Protein AF-A0A7H8R6V7-F1 (afdb_monomer_lite)

InterPro domains:
  IPR002523 Mg2+ transporter protein, CorA-like/Zinc transport protein ZntB [PF01544] (15-143)
  IPR045863 CorA, transmembrane region [SSF144083] (82-144)

Structure (mmCIF, N/CA/C/O backbone):
data_AF-A0A7H8R6V7-F1
#
_entry.id   AF-A0A7H8R6V7-F1
#
loop_
_atom_site.group_PDB
_atom_site.id
_atom_site.type_symbol
_atom_site.label_atom_id
_atom_site.label_alt_id
_atom_site.label_comp_id
_atom_site.label_asym_id
_atom_site.label_entity_id
_atom_site.label_seq_id
_atom_site.pdbx_PDB_ins_code
_atom_site.Cartn_x
_atom_site.Cartn_y
_atom_site.Cartn_z
_atom_site.occupancy
_atom_site.B_iso_or_equiv
_atom_site.auth_seq_id
_atom_site.auth_comp_id
_atom_site.auth_asym_id
_atom_site.auth_atom_id
_atom_site.pdbx_PDB_model_num
ATOM 1 N N . MET A 1 1 ? -42.279 -17.454 95.963 1.00 58.56 1 MET A N 1
ATOM 2 C CA . MET A 1 1 ? -42.880 -16.518 94.983 1.00 58.56 1 MET A CA 1
ATOM 3 C C . MET A 1 1 ? -41.922 -16.052 93.874 1.00 58.56 1 MET A C 1
ATOM 5 O O . MET A 1 1 ? -42.404 -15.689 92.814 1.00 58.56 1 MET A O 1
ATOM 9 N N . HIS A 1 2 ? -40.590 -16.113 94.033 1.00 58.12 2 HIS A N 1
ATOM 10 C CA . HIS A 1 2 ? -39.638 -15.594 93.029 1.00 58.12 2 HIS A CA 1
ATOM 11 C C . HIS A 1 2 ? -39.549 -16.369 91.700 1.00 58.12 2 HIS A C 1
ATOM 13 O O . HIS A 1 2 ? -39.273 -15.765 90.670 1.00 58.12 2 HIS A O 1
ATOM 19 N N . HIS A 1 3 ? -39.820 -17.679 91.686 1.00 60.31 3 HIS A N 1
ATOM 20 C CA . HIS A 1 3 ? -39.731 -18.475 90.454 1.00 60.31 3 HIS A CA 1
ATOM 21 C C . HIS A 1 3 ? -40.749 -18.049 89.393 1.00 60.31 3 HIS A C 1
ATOM 23 O O . HIS A 1 3 ? -40.413 -17.976 88.218 1.00 60.31 3 HIS A O 1
ATOM 29 N N . HIS A 1 4 ? -41.971 -17.710 89.802 1.00 66.19 4 HIS A N 1
ATOM 30 C CA . HIS A 1 4 ? -43.040 -17.346 88.874 1.00 66.19 4 HIS A CA 1
ATOM 31 C C . HIS A 1 4 ? -42.759 -16.013 88.158 1.00 66.19 4 HIS A C 1
ATOM 33 O O . HIS A 1 4 ? -43.054 -15.866 86.978 1.00 66.19 4 HIS A O 1
ATOM 39 N N . VAL A 1 5 ? -42.083 -15.085 88.843 1.00 76.19 5 VAL A N 1
ATOM 40 C CA . VAL A 1 5 ? -41.684 -13.782 88.289 1.00 76.19 5 VAL A CA 1
ATOM 41 C C . VAL A 1 5 ? -40.624 -13.934 87.194 1.00 76.19 5 VAL A C 1
ATOM 43 O O . VAL A 1 5 ? -40.656 -13.208 86.206 1.00 76.19 5 VAL A O 1
ATOM 46 N N . ASN A 1 6 ? -39.704 -14.894 87.334 1.00 81.94 6 ASN A N 1
ATOM 47 C CA . ASN A 1 6 ? -38.711 -15.162 86.293 1.00 81.94 6 ASN A CA 1
ATOM 48 C C . ASN A 1 6 ? -39.335 -15.811 85.053 1.00 81.94 6 ASN A C 1
ATOM 50 O O . ASN A 1 6 ? -38.984 -15.417 83.950 1.00 81.94 6 ASN A O 1
ATOM 54 N N . TYR A 1 7 ? -40.289 -16.735 85.209 1.00 77.75 7 TYR A N 1
ATOM 55 C CA . TYR A 1 7 ? -40.962 -17.350 84.056 1.00 77.75 7 TYR A CA 1
ATOM 56 C C . TYR A 1 7 ? -41.796 -16.348 83.256 1.00 77.75 7 TYR A C 1
ATOM 58 O O . TYR A 1 7 ? -41.735 -16.355 82.033 1.00 77.75 7 TYR A O 1
ATOM 66 N N . LEU A 1 8 ? -42.525 -15.455 83.930 1.00 81.19 8 LEU A N 1
ATOM 67 C CA . LEU A 1 8 ? -43.311 -14.423 83.249 1.00 81.19 8 LEU A CA 1
ATOM 68 C C . LEU A 1 8 ? -42.417 -13.443 82.477 1.00 81.19 8 LEU A C 1
ATOM 70 O O . LEU A 1 8 ? -42.730 -13.101 81.343 1.00 81.19 8 LEU A O 1
ATOM 74 N N . ARG A 1 9 ? -41.262 -13.069 83.044 1.00 82.94 9 ARG A N 1
ATOM 75 C CA . ARG A 1 9 ? -40.278 -12.209 82.370 1.00 82.94 9 ARG A CA 1
ATOM 76 C C . ARG A 1 9 ? -39.633 -12.891 81.160 1.00 82.94 9 ARG A C 1
ATOM 78 O O . ARG A 1 9 ? -39.340 -12.232 80.166 1.00 82.94 9 ARG A O 1
ATOM 85 N N . GLU A 1 10 ? -39.401 -14.198 81.237 1.00 80.50 10 GLU A N 1
ATOM 86 C CA . GLU A 1 10 ? -38.856 -14.963 80.115 1.00 80.50 10 GLU A CA 1
ATOM 87 C C . GLU A 1 10 ? -39.906 -15.145 79.005 1.00 80.50 10 GLU A C 1
ATOM 89 O O . GLU A 1 10 ? -39.577 -14.970 77.835 1.00 80.50 10 GLU A O 1
ATOM 94 N N . CYS A 1 11 ? -41.178 -15.383 79.354 1.00 71.50 11 CYS A N 1
ATOM 95 C CA . CYS A 1 11 ? -42.286 -15.398 78.391 1.00 71.50 11 CYS A CA 1
ATOM 96 C C . CYS A 1 11 ? -42.450 -14.045 77.683 1.00 71.50 11 CYS A C 1
ATOM 98 O O . CYS A 1 11 ? -42.544 -14.017 76.462 1.00 71.50 11 CYS A O 1
ATOM 100 N N . GLU A 1 12 ? -42.386 -12.930 78.415 1.00 79.88 12 GLU A N 1
ATOM 101 C CA . GLU A 1 12 ? -42.480 -11.575 77.851 1.00 79.88 12 GLU A CA 1
ATOM 102 C C . GLU A 1 12 ? -41.306 -11.261 76.901 1.00 79.88 12 GLU A C 1
ATOM 104 O O . GLU A 1 12 ? -41.483 -10.636 75.856 1.00 79.88 12 GLU A O 1
ATOM 109 N N . ARG A 1 13 ? -40.099 -11.766 77.196 1.00 75.44 13 ARG A N 1
ATOM 110 C CA . ARG A 1 13 ? -38.942 -11.672 76.286 1.00 75.44 13 ARG A CA 1
ATOM 111 C C . ARG A 1 13 ? -39.092 -12.535 75.038 1.00 75.44 13 ARG A C 1
ATOM 113 O O . ARG A 1 13 ? -38.689 -12.108 73.955 1.00 75.44 13 ARG A O 1
ATOM 120 N N . VAL A 1 14 ? -39.640 -13.741 75.170 1.00 69.00 14 VAL A N 1
ATOM 121 C CA . VAL A 1 14 ? -39.887 -14.636 74.031 1.00 69.00 14 VAL A CA 1
ATOM 122 C C . VAL A 1 14 ? -40.985 -14.065 73.133 1.00 69.00 14 VAL A C 1
ATOM 124 O O . VAL A 1 14 ? -40.852 -14.098 71.913 1.00 69.00 14 VAL A O 1
ATOM 127 N N . GLU A 1 15 ? -42.017 -13.457 73.708 1.00 68.62 15 GLU A N 1
ATOM 128 C CA . GLU A 1 15 ? -43.108 -12.806 72.980 1.00 68.62 15 GLU A CA 1
ATOM 129 C C . GLU A 1 15 ? -42.639 -11.516 72.290 1.00 68.62 15 GLU A C 1
ATOM 131 O O . GLU A 1 15 ? -42.915 -11.310 71.110 1.00 68.62 15 GLU A O 1
ATOM 136 N N . ALA A 1 16 ? -41.802 -10.709 72.952 1.00 66.19 16 ALA A N 1
ATOM 137 C CA . ALA A 1 16 ? -41.171 -9.542 72.334 1.00 66.19 16 ALA A CA 1
ATOM 138 C C . ALA A 1 16 ? -40.222 -9.929 71.182 1.00 66.19 16 ALA A C 1
ATOM 140 O O . ALA A 1 16 ? -40.164 -9.243 70.164 1.00 66.19 16 ALA A O 1
ATOM 141 N N . THR A 1 17 ? -39.498 -11.045 71.296 1.00 65.88 17 THR A N 1
ATOM 142 C CA . THR A 1 17 ? -38.609 -11.527 70.221 1.00 65.88 17 THR A CA 1
ATOM 143 C C . THR A 1 17 ? -39.363 -12.215 69.078 1.00 65.88 17 THR A C 1
ATOM 145 O O . THR A 1 17 ? -38.955 -12.073 67.924 1.00 65.88 17 THR A O 1
ATOM 148 N N . THR A 1 18 ? -40.487 -12.890 69.343 1.00 63.53 18 THR A N 1
ATOM 149 C CA . THR A 1 18 ? -41.339 -13.475 68.286 1.00 63.53 18 THR A CA 1
ATOM 150 C C . THR A 1 18 ? -42.229 -12.441 67.595 1.00 63.53 18 THR A C 1
ATOM 152 O O . THR A 1 18 ? -42.475 -12.586 66.400 1.00 63.53 18 THR A O 1
ATOM 155 N N . ALA A 1 19 ? -42.634 -11.364 68.275 1.00 64.00 19 ALA A N 1
ATOM 156 C CA . ALA A 1 19 ? -43.376 -10.249 67.679 1.00 64.00 19 ALA A CA 1
ATOM 157 C C . ALA A 1 19 ? -42.511 -9.354 66.766 1.00 64.00 19 ALA A C 1
ATOM 159 O O . ALA A 1 19 ? -43.018 -8.799 65.794 1.00 64.00 19 ALA A O 1
ATOM 160 N N . VAL A 1 20 ? -41.200 -9.251 67.025 1.00 64.31 20 VAL A N 1
ATOM 161 C CA . VAL A 1 20 ? -40.253 -8.466 66.200 1.00 64.31 20 VAL A CA 1
ATOM 162 C C . VAL A 1 20 ? -39.772 -9.232 64.953 1.00 64.31 20 VAL A C 1
ATOM 164 O O . VAL A 1 20 ? -39.453 -8.628 63.927 1.00 64.31 20 VAL A O 1
ATOM 167 N N . ALA A 1 21 ? -39.761 -10.568 64.989 1.00 67.31 21 ALA A N 1
ATOM 168 C CA . ALA A 1 21 ? -39.378 -11.415 63.854 1.00 67.31 21 ALA A CA 1
ATOM 169 C C . ALA A 1 21 ? -40.165 -11.162 62.536 1.00 67.31 21 ALA A C 1
ATOM 171 O O . ALA A 1 21 ? -39.523 -11.095 61.482 1.00 67.31 21 ALA A O 1
ATOM 172 N N . PRO A 1 22 ? -41.506 -10.992 62.534 1.00 70.31 22 PRO A N 1
ATOM 173 C CA . PRO A 1 22 ? -42.266 -10.710 61.313 1.00 70.31 22 PRO A CA 1
ATOM 174 C C . PRO A 1 22 ? -42.048 -9.294 60.749 1.00 70.31 22 PRO A C 1
ATOM 176 O O . PRO A 1 22 ? -42.044 -9.136 59.527 1.00 70.31 22 PRO A O 1
ATOM 179 N N . GLU A 1 23 ? -41.801 -8.274 61.584 1.00 72.38 23 GLU A N 1
ATOM 180 C CA . GLU A 1 23 ? -41.475 -6.915 61.104 1.00 72.38 23 GLU A CA 1
ATOM 181 C C . GLU A 1 23 ? -40.122 -6.879 60.383 1.00 72.38 23 GLU A C 1
ATOM 183 O O . GLU A 1 23 ? -39.997 -6.314 59.292 1.00 72.38 23 GLU A O 1
ATOM 188 N N . LEU A 1 24 ? -39.118 -7.559 60.942 1.00 80.38 24 LEU A N 1
ATOM 189 C CA . LEU A 1 24 ? -37.788 -7.644 60.342 1.00 80.38 24 LEU A CA 1
ATOM 190 C C . LEU A 1 24 ? -37.812 -8.379 58.988 1.00 80.38 24 LEU A C 1
ATOM 192 O O . LEU A 1 24 ? -37.039 -8.050 58.087 1.00 80.38 24 LEU A O 1
ATOM 196 N N . ALA A 1 25 ? -38.692 -9.374 58.825 1.00 80.75 25 ALA A N 1
ATOM 197 C CA . ALA A 1 25 ? -38.861 -10.097 57.565 1.00 80.75 25 ALA A CA 1
ATOM 198 C C . ALA A 1 25 ? -39.473 -9.210 56.464 1.00 80.75 25 ALA A C 1
ATOM 200 O O . ALA A 1 25 ? -39.001 -9.233 55.322 1.00 80.75 25 ALA A O 1
ATOM 201 N N . ALA A 1 26 ? -40.466 -8.384 56.809 1.00 83.94 26 ALA A N 1
ATOM 202 C CA . ALA A 1 26 ? -41.079 -7.434 55.883 1.00 83.94 26 ALA A CA 1
ATOM 203 C C . ALA A 1 26 ? -40.102 -6.323 55.452 1.00 83.94 26 ALA A C 1
ATOM 205 O O . ALA A 1 26 ? -40.073 -5.943 54.276 1.00 83.94 26 ALA A O 1
ATOM 206 N N . ASP A 1 27 ? -39.268 -5.827 56.371 1.00 87.00 27 ASP A N 1
ATOM 207 C CA . ASP A 1 27 ? -38.257 -4.809 56.059 1.00 87.00 27 ASP A CA 1
ATOM 208 C C . ASP A 1 27 ? -37.142 -5.360 55.154 1.00 87.00 27 ASP A C 1
ATOM 210 O O . ASP A 1 27 ? -36.770 -4.737 54.155 1.00 87.00 27 ASP A O 1
ATOM 214 N N . ARG A 1 28 ? -36.693 -6.599 55.402 1.00 85.81 28 ARG A N 1
ATOM 215 C CA . ARG A 1 28 ? -35.755 -7.296 54.505 1.00 85.81 28 ARG A CA 1
ATOM 216 C C . ARG A 1 28 ? -36.318 -7.445 53.094 1.00 85.81 28 ARG A C 1
ATOM 218 O O . ARG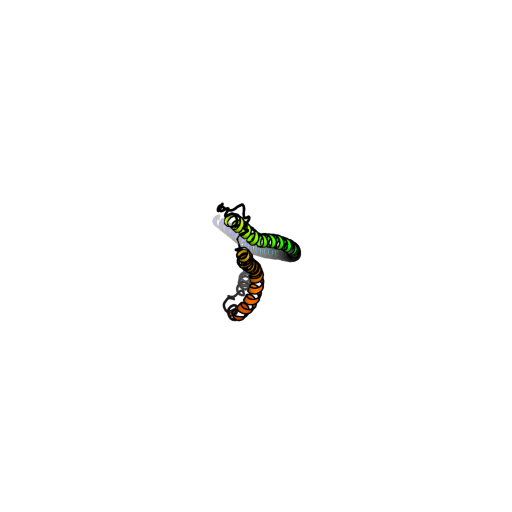 A 1 28 ? -35.608 -7.151 52.136 1.00 85.81 28 ARG A O 1
ATOM 225 N N . GLN A 1 29 ? -37.580 -7.849 52.932 1.00 88.62 29 GLN A N 1
ATOM 226 C CA . GLN A 1 29 ? -38.203 -7.964 51.604 1.00 88.62 29 GLN A CA 1
ATOM 227 C C . GLN A 1 29 ? -38.260 -6.620 50.866 1.00 88.62 29 GLN A C 1
ATOM 229 O O . GLN A 1 29 ? -37.933 -6.546 49.676 1.00 88.62 29 GLN A O 1
ATOM 234 N N . LYS A 1 30 ? -38.606 -5.537 51.572 1.00 88.94 30 LYS A N 1
ATOM 235 C CA . LYS A 1 30 ? -38.570 -4.181 51.005 1.00 88.94 30 LYS A CA 1
ATOM 236 C C . LYS A 1 30 ? -37.155 -3.791 50.587 1.00 88.94 30 LYS A C 1
ATOM 238 O O . LYS A 1 30 ? -36.975 -3.277 49.483 1.00 88.94 30 LYS A O 1
ATOM 243 N N . LEU A 1 31 ? -36.150 -4.079 51.410 1.00 92.44 31 LEU A N 1
ATOM 244 C CA . LEU A 1 31 ? -34.751 -3.825 51.078 1.00 92.44 31 LEU A CA 1
ATOM 245 C C . LEU A 1 31 ? -34.321 -4.595 49.822 1.00 92.44 31 LEU A C 1
ATOM 247 O O . LEU A 1 31 ? -33.749 -3.993 48.915 1.00 92.44 31 LEU A O 1
ATOM 251 N N . HIS A 1 32 ? -34.658 -5.884 49.730 1.00 92.38 32 HIS A N 1
ATOM 252 C CA . HIS A 1 32 ? -34.369 -6.703 48.552 1.00 92.38 32 HIS A CA 1
ATOM 253 C C . HIS A 1 32 ? -34.982 -6.106 47.283 1.00 92.38 32 HIS A C 1
ATOM 255 O O . HIS A 1 32 ? -34.260 -5.891 46.313 1.00 92.38 32 HIS A O 1
ATOM 261 N N . SER A 1 33 ? -36.269 -5.747 47.301 1.00 91.50 33 SER A N 1
ATOM 262 C CA . SER A 1 33 ? -36.923 -5.149 46.126 1.00 91.50 33 SER A CA 1
ATOM 263 C C . SER A 1 33 ? -36.266 -3.833 45.687 1.00 91.50 33 SER A C 1
ATOM 265 O O . SER A 1 33 ? -36.041 -3.618 44.496 1.00 91.50 33 SER A O 1
ATOM 267 N N . ARG A 1 34 ? -35.859 -2.989 46.645 1.00 93.31 34 ARG A N 1
ATOM 268 C CA . ARG A 1 34 ? -35.147 -1.736 46.359 1.00 93.31 34 ARG A CA 1
ATOM 269 C C . ARG A 1 34 ? -33.759 -1.980 45.783 1.00 93.31 34 ARG A C 1
ATOM 271 O O . ARG A 1 34 ? -33.354 -1.272 44.866 1.00 93.31 34 ARG A O 1
ATOM 278 N N . ILE A 1 35 ? -33.027 -2.959 46.308 1.00 95.75 35 ILE A N 1
ATOM 279 C CA . ILE A 1 35 ? -31.705 -3.326 45.789 1.00 95.75 35 ILE A CA 1
ATOM 280 C C . ILE A 1 35 ? -31.837 -3.826 44.348 1.00 95.75 35 ILE A C 1
ATOM 282 O O . ILE A 1 35 ? -31.094 -3.366 43.485 1.00 95.75 35 ILE A O 1
ATOM 286 N N . GLN A 1 36 ? -32.814 -4.692 44.067 1.00 95.00 36 GLN A N 1
ATOM 287 C CA . GLN A 1 36 ? -33.047 -5.223 42.722 1.00 95.00 36 GLN A CA 1
ATOM 288 C C . GLN A 1 36 ? -33.408 -4.123 41.721 1.00 95.00 36 GLN A C 1
ATOM 290 O O . GLN A 1 36 ? -32.841 -4.069 40.631 1.00 95.00 36 GLN A O 1
ATOM 295 N N . GLU A 1 37 ? -34.281 -3.188 42.100 1.00 94.75 37 GLU A N 1
ATOM 296 C CA . GLU A 1 37 ? -34.634 -2.053 41.245 1.00 94.75 37 GLU A CA 1
ATOM 297 C C . GLU A 1 37 ? -33.407 -1.182 40.931 1.00 94.75 37 GLU A C 1
ATOM 299 O O . GLU A 1 37 ? -33.162 -0.824 39.775 1.00 94.75 37 GLU A O 1
ATOM 304 N N . ARG A 1 38 ? -32.577 -0.897 41.942 1.00 94.94 38 ARG A N 1
ATOM 305 C CA . ARG A 1 38 ? -31.342 -0.119 41.765 1.00 94.94 38 ARG A CA 1
ATOM 306 C C . ARG A 1 38 ? -30.327 -0.844 40.885 1.00 94.94 38 ARG A C 1
ATOM 308 O O . ARG A 1 38 ? -29.747 -0.209 40.007 1.00 94.94 38 ARG A O 1
ATOM 315 N N . LEU A 1 39 ? -30.141 -2.149 41.075 1.00 96.00 39 LEU A N 1
ATOM 316 C CA . LEU A 1 39 ? -29.268 -2.975 40.234 1.00 96.00 39 LEU A CA 1
ATOM 317 C C . LEU A 1 39 ? -29.763 -3.020 38.789 1.00 96.00 39 LEU A C 1
ATOM 319 O O . LEU A 1 39 ? -28.966 -2.918 37.855 1.00 96.00 39 LEU A O 1
ATOM 323 N N . TYR A 1 40 ? -31.074 -3.138 38.593 1.00 96.19 40 TYR A N 1
ATOM 324 C CA . TYR A 1 40 ? -31.679 -3.150 37.269 1.00 96.19 40 TYR A CA 1
ATOM 325 C C . TYR A 1 40 ? -31.463 -1.822 36.532 1.00 96.19 40 TYR A C 1
ATOM 327 O O . TYR A 1 40 ? -31.033 -1.821 35.373 1.00 96.19 40 TYR A O 1
ATOM 335 N N . ILE A 1 41 ? -31.697 -0.695 37.211 1.00 96.56 41 ILE A N 1
ATOM 336 C CA . ILE A 1 41 ? -31.473 0.646 36.653 1.00 96.56 41 ILE A CA 1
ATOM 337 C C . ILE A 1 41 ? -29.988 0.851 36.335 1.00 96.56 41 ILE A C 1
ATOM 339 O O . ILE A 1 41 ? -29.661 1.211 35.204 1.00 96.56 41 ILE A O 1
ATOM 343 N N . ALA A 1 42 ? -29.090 0.533 37.271 1.00 95.00 42 ALA A N 1
ATOM 344 C CA . ALA A 1 42 ? -27.647 0.656 37.063 1.00 95.00 42 ALA A CA 1
ATOM 345 C C . ALA A 1 42 ? -27.169 -0.184 35.863 1.00 95.00 42 ALA A C 1
ATOM 347 O O . ALA A 1 42 ? -26.458 0.314 34.990 1.00 95.00 42 ALA A O 1
ATOM 348 N N . ASN A 1 43 ? -27.627 -1.434 35.743 1.00 96.75 43 ASN A N 1
ATOM 349 C CA . ASN A 1 43 ? -27.311 -2.286 34.593 1.00 96.75 43 ASN A CA 1
ATOM 350 C C . ASN A 1 43 ? -27.839 -1.717 33.270 1.00 96.75 43 ASN A C 1
ATOM 352 O O . ASN A 1 43 ? -27.193 -1.850 32.226 1.00 96.75 43 ASN A O 1
ATOM 356 N N . LYS A 1 44 ? -29.020 -1.091 33.279 1.00 96.06 44 LYS A N 1
ATOM 357 C CA . LYS A 1 44 ? -29.589 -0.450 32.088 1.00 96.06 44 LYS A CA 1
ATOM 358 C C . LYS A 1 44 ? -28.745 0.745 31.641 1.00 96.06 44 LYS A C 1
ATOM 360 O O . LYS A 1 44 ? -28.486 0.882 30.445 1.00 96.06 44 LYS A O 1
ATOM 365 N N . GLU A 1 45 ? -28.290 1.569 32.578 1.00 96.00 45 GLU A N 1
ATOM 366 C CA . GLU A 1 45 ? -27.419 2.713 32.292 1.00 96.00 45 GLU A CA 1
ATOM 367 C C . GLU A 1 45 ? -26.061 2.268 31.740 1.00 96.00 45 GLU A C 1
ATOM 369 O O . GLU A 1 45 ? -25.629 2.765 30.696 1.00 96.00 45 GLU A O 1
ATOM 374 N N . ILE A 1 46 ? -25.439 1.261 32.362 1.00 97.31 46 ILE A N 1
ATOM 375 C CA . ILE A 1 46 ? -24.172 0.677 31.897 1.00 97.31 46 ILE A CA 1
ATOM 376 C C . ILE A 1 46 ? -24.312 0.153 30.464 1.00 97.31 46 ILE A C 1
ATOM 378 O O . ILE A 1 46 ? -23.467 0.438 29.610 1.00 97.31 46 ILE A O 1
ATOM 382 N N . ARG A 1 47 ? -25.400 -0.567 30.160 1.00 96.56 47 ARG A N 1
ATOM 383 C CA . ARG A 1 47 ? -25.664 -1.061 28.800 1.00 96.56 47 ARG A CA 1
ATOM 384 C C . ARG A 1 47 ? -25.841 0.074 27.797 1.00 96.56 47 ARG A C 1
ATOM 386 O O . ARG A 1 47 ? -25.269 0.009 26.711 1.00 96.56 47 ARG A O 1
ATOM 393 N N . ALA A 1 48 ? -26.575 1.124 28.157 1.00 95.62 48 ALA A N 1
ATOM 394 C CA . ALA A 1 48 ? -26.763 2.276 27.281 1.00 95.62 48 ALA A CA 1
ATOM 395 C C . ALA A 1 48 ? -25.433 2.984 26.966 1.00 95.62 48 ALA A C 1
ATOM 397 O O . ALA A 1 48 ? -25.195 3.360 25.817 1.00 95.62 48 ALA A O 1
ATOM 398 N N . ILE A 1 49 ? -24.549 3.132 27.956 1.00 96.44 49 ILE A N 1
ATOM 399 C CA . ILE A 1 49 ? -23.214 3.715 27.754 1.00 96.44 49 ILE A CA 1
ATOM 400 C C . ILE A 1 49 ? -22.358 2.805 26.867 1.00 96.44 49 ILE A C 1
ATOM 402 O O . ILE A 1 49 ? -21.748 3.294 25.918 1.00 96.44 49 ILE A O 1
ATOM 406 N N . LYS A 1 50 ? -22.364 1.489 27.112 1.00 97.06 50 LYS A N 1
ATOM 407 C CA . LYS A 1 50 ? -21.616 0.510 26.308 1.00 97.06 50 LYS A CA 1
ATOM 408 C C . LYS A 1 50 ? -21.996 0.568 24.826 1.00 97.06 50 LYS A C 1
ATOM 410 O O . LYS A 1 50 ? -21.110 0.595 23.980 1.00 97.06 50 LYS A O 1
ATOM 415 N N . VAL A 1 51 ? -23.293 0.637 24.517 1.00 95.88 51 VAL A N 1
ATOM 416 C CA . VAL A 1 51 ? -23.789 0.726 23.130 1.00 95.88 51 VAL A CA 1
ATOM 417 C C . VAL A 1 51 ? -23.376 2.042 22.465 1.00 95.88 51 VAL A C 1
ATOM 419 O O . VAL A 1 51 ? -23.000 2.069 21.292 1.00 95.88 51 VAL A O 1
ATOM 422 N N . ARG A 1 52 ? -23.408 3.155 23.207 1.00 95.88 52 ARG A N 1
ATOM 423 C CA . ARG A 1 52 ? -22.939 4.448 22.684 1.00 95.88 52 ARG A CA 1
ATOM 424 C C . ARG A 1 52 ? -21.437 4.429 22.404 1.00 95.88 52 ARG A C 1
ATOM 426 O O . ARG A 1 52 ? -21.018 4.921 21.361 1.00 95.88 52 ARG A O 1
ATOM 433 N N . ALA A 1 53 ? -20.651 3.838 23.301 1.00 97.00 53 ALA A N 1
ATOM 434 C CA . ALA A 1 53 ? -19.211 3.688 23.128 1.00 97.00 53 ALA A CA 1
ATOM 435 C C . ALA A 1 53 ? -18.873 2.792 21.927 1.00 97.00 53 ALA A C 1
ATOM 437 O O . ALA A 1 53 ? -18.025 3.166 21.121 1.00 97.00 53 ALA A O 1
ATOM 438 N N . SER A 1 54 ? -19.571 1.662 21.752 1.00 95.81 54 SER A N 1
ATOM 439 C CA . SER A 1 54 ? -19.342 0.772 20.606 1.00 95.81 54 SER A CA 1
ATOM 440 C C . SER A 1 54 ? -19.669 1.457 19.282 1.00 95.81 54 SER A C 1
ATOM 442 O O . SER A 1 54 ? -18.867 1.407 18.360 1.00 95.81 54 SER A O 1
ATOM 444 N N . THR A 1 55 ? -20.786 2.187 19.215 1.00 96.19 55 THR A N 1
ATOM 445 C CA . THR A 1 55 ? -21.166 2.945 18.010 1.00 96.19 55 THR A CA 1
ATOM 446 C C . THR A 1 55 ? -20.125 4.012 17.660 1.00 96.19 55 THR A C 1
ATOM 448 O O . THR A 1 55 ? -19.846 4.246 16.487 1.00 96.19 55 THR A O 1
ATOM 451 N N . LEU A 1 56 ? -19.554 4.689 18.663 1.00 95.50 56 LEU A N 1
ATOM 452 C CA . LEU A 1 56 ? -18.505 5.683 18.427 1.00 95.50 56 LEU A CA 1
ATOM 453 C C . LEU A 1 56 ? -17.203 5.028 17.948 1.00 95.50 56 LEU A C 1
ATOM 455 O O . LEU A 1 56 ? -16.574 5.561 17.040 1.00 95.50 56 LEU A O 1
ATOM 459 N N . SER A 1 57 ? -16.842 3.870 18.508 1.00 96.56 57 SER A N 1
ATOM 460 C CA . SER A 1 57 ? -15.701 3.073 18.041 1.00 96.56 57 SER A CA 1
ATOM 461 C C . SER A 1 57 ? -15.882 2.654 16.584 1.00 96.56 57 SER A C 1
ATOM 463 O O . SER A 1 57 ? -15.019 2.937 15.768 1.00 96.56 57 SER A O 1
ATOM 465 N N . GLU A 1 58 ? -17.040 2.090 16.228 1.00 95.88 58 GLU A N 1
ATOM 466 C CA . GLU A 1 58 ? -17.345 1.675 14.851 1.00 95.88 58 GLU A CA 1
ATOM 467 C C . GLU A 1 58 ? -17.297 2.849 13.866 1.00 95.88 58 GLU A C 1
ATOM 469 O O . GLU A 1 58 ? -16.878 2.696 12.720 1.00 95.88 58 GLU A O 1
ATOM 474 N N . ARG A 1 59 ? -17.731 4.043 14.284 1.00 96.81 59 ARG A N 1
ATOM 475 C CA . ARG A 1 59 ? -17.629 5.250 13.453 1.00 96.81 59 ARG A CA 1
ATOM 476 C C . ARG A 1 59 ? -16.181 5.674 13.242 1.00 96.81 59 ARG A C 1
ATOM 478 O O . ARG A 1 59 ? -15.828 5.984 12.110 1.00 96.81 59 ARG A O 1
ATOM 485 N N . LEU A 1 60 ? -15.372 5.668 14.301 1.00 96.62 60 LEU A N 1
ATOM 486 C CA . LEU A 1 60 ? -13.948 5.987 14.210 1.00 96.62 60 LEU A CA 1
ATOM 487 C C . LEU A 1 60 ? -13.211 4.980 13.328 1.00 96.62 60 LEU A C 1
ATOM 489 O O . LEU A 1 60 ? -12.425 5.396 12.487 1.00 96.62 60 LEU A O 1
ATOM 493 N N . ASP A 1 61 ? -13.509 3.689 13.455 1.00 96.62 61 ASP A N 1
ATOM 494 C CA . ASP A 1 61 ? -12.898 2.648 12.624 1.00 96.62 61 ASP A CA 1
ATOM 495 C C . ASP A 1 61 ? -13.255 2.843 11.143 1.00 96.62 61 ASP A C 1
ATOM 497 O O . ASP A 1 61 ? -12.372 2.843 10.288 1.00 96.62 61 ASP A O 1
ATOM 501 N N . ASN A 1 62 ? -14.528 3.120 10.834 1.00 95.38 62 ASN A N 1
ATOM 502 C CA . ASN A 1 62 ? -14.952 3.429 9.464 1.00 95.38 62 ASN A CA 1
ATOM 503 C C . ASN A 1 62 ? -14.272 4.693 8.908 1.00 95.38 62 ASN A C 1
ATOM 505 O O . ASN A 1 62 ? -13.918 4.740 7.729 1.00 95.38 62 ASN A O 1
ATOM 509 N N . GLU A 1 63 ? -14.095 5.730 9.729 1.00 97.31 63 GLU A N 1
ATOM 510 C CA . GLU A 1 63 ? -13.414 6.963 9.325 1.00 97.31 63 GLU A CA 1
ATOM 511 C C . GLU A 1 63 ? -11.911 6.737 9.093 1.00 97.31 63 GLU A C 1
ATOM 513 O O . GLU A 1 63 ? -11.367 7.194 8.084 1.00 97.31 63 GLU A O 1
ATOM 518 N N . ILE A 1 64 ? -11.255 5.973 9.973 1.00 96.94 64 ILE A N 1
ATOM 519 C CA . ILE A 1 64 ? -9.853 5.562 9.836 1.00 96.94 64 ILE A CA 1
ATOM 520 C C . ILE A 1 64 ? -9.664 4.733 8.566 1.00 96.94 64 ILE A C 1
ATOM 522 O O . ILE A 1 64 ? -8.723 4.988 7.814 1.00 96.94 64 ILE A O 1
ATOM 526 N N . ASP A 1 65 ? -10.553 3.783 8.284 1.00 96.19 65 ASP A N 1
ATOM 527 C CA . ASP A 1 65 ? -10.481 2.959 7.078 1.00 96.19 65 ASP A CA 1
ATOM 528 C C . ASP A 1 65 ? -10.631 3.807 5.814 1.00 96.19 65 ASP A C 1
ATOM 530 O O . ASP A 1 65 ? -9.829 3.682 4.885 1.00 96.19 65 ASP A O 1
ATOM 534 N N . LEU A 1 66 ? -11.590 4.737 5.786 1.00 96.88 66 LEU A N 1
ATOM 535 C CA . LEU A 1 66 ? -11.737 5.677 4.672 1.00 96.88 66 LEU A CA 1
ATOM 536 C C . LEU A 1 66 ? -10.481 6.532 4.471 1.00 96.88 66 LEU A C 1
ATOM 538 O O . LEU A 1 66 ? -10.032 6.698 3.332 1.00 96.88 66 LEU A O 1
ATOM 542 N N . TYR A 1 67 ? -9.897 7.049 5.553 1.00 97.06 67 TYR A N 1
ATOM 543 C CA . TYR A 1 67 ? -8.648 7.805 5.495 1.00 97.06 67 TYR A CA 1
ATOM 544 C C . TYR A 1 67 ? -7.487 6.940 4.983 1.00 97.06 67 TYR A C 1
ATOM 546 O O . TYR A 1 67 ? -6.761 7.349 4.075 1.00 97.06 67 TYR A O 1
ATOM 554 N N . ASN A 1 68 ? -7.349 5.717 5.494 1.00 95.81 68 ASN A N 1
ATOM 555 C CA . ASN A 1 68 ? -6.324 4.764 5.076 1.00 95.81 68 ASN A CA 1
ATOM 556 C C . ASN A 1 68 ? -6.458 4.395 3.597 1.00 95.81 68 ASN A C 1
ATOM 558 O O . ASN A 1 68 ? -5.450 4.308 2.893 1.00 95.81 68 ASN A O 1
ATOM 562 N N . HIS A 1 69 ? -7.681 4.219 3.095 1.00 95.75 69 HIS A N 1
ATOM 563 C CA . HIS A 1 69 ? -7.927 3.969 1.678 1.00 95.75 69 HIS A CA 1
ATOM 564 C C . HIS A 1 69 ? -7.474 5.144 0.808 1.00 95.75 69 HIS A C 1
ATOM 566 O O . HIS A 1 69 ? -6.779 4.934 -0.188 1.00 95.75 69 HIS A O 1
ATOM 572 N N . GLN A 1 70 ? -7.808 6.376 1.193 1.00 96.81 70 GLN A N 1
ATOM 573 C CA . GLN A 1 70 ? -7.370 7.570 0.464 1.00 96.81 70 GLN A CA 1
ATOM 574 C C . GLN A 1 70 ? -5.849 7.733 0.503 1.00 96.81 70 GLN A C 1
ATOM 576 O O . GLN A 1 70 ? -5.225 7.973 -0.532 1.00 96.81 70 GLN A O 1
ATOM 581 N N . LEU A 1 71 ? -5.241 7.534 1.673 1.00 96.88 71 LEU A N 1
ATOM 582 C CA . LEU A 1 71 ? -3.794 7.578 1.841 1.00 96.88 71 LEU A CA 1
ATOM 583 C C . LEU A 1 71 ? -3.105 6.503 0.994 1.00 96.88 71 LEU A C 1
ATOM 585 O O . LEU A 1 71 ? -2.114 6.790 0.331 1.00 96.88 71 LEU A O 1
ATOM 589 N N . SER A 1 72 ? -3.647 5.285 0.954 1.00 96.00 72 SER A N 1
ATOM 590 C CA . SER A 1 72 ? -3.135 4.202 0.112 1.00 96.00 72 SER A CA 1
ATOM 591 C C . SER A 1 72 ? -3.188 4.561 -1.374 1.00 96.00 72 SER A C 1
ATOM 593 O O . SER A 1 72 ? -2.220 4.300 -2.086 1.00 96.00 72 SER A O 1
ATOM 595 N N . ILE A 1 73 ? -4.263 5.208 -1.839 1.00 96.62 73 ILE A N 1
ATOM 596 C CA . ILE A 1 73 ? -4.370 5.697 -3.223 1.00 96.62 73 ILE A CA 1
ATOM 597 C C . ILE A 1 73 ? -3.312 6.771 -3.499 1.00 96.62 73 ILE A C 1
ATOM 599 O O . ILE A 1 73 ? -2.612 6.687 -4.508 1.00 96.62 73 ILE A O 1
ATOM 603 N N . ALA A 1 74 ? -3.151 7.740 -2.596 1.00 96.06 74 ALA A N 1
ATOM 604 C CA . ALA A 1 74 ? -2.154 8.799 -2.735 1.00 96.06 74 ALA A CA 1
ATOM 605 C C . ALA A 1 74 ? -0.720 8.239 -2.748 1.00 96.06 74 ALA A C 1
ATOM 607 O O . ALA A 1 74 ? 0.081 8.605 -3.609 1.00 96.06 74 ALA A O 1
ATOM 608 N N . ILE A 1 75 ? -0.417 7.296 -1.849 1.00 95.69 75 ILE A N 1
ATOM 609 C CA . ILE A 1 75 ? 0.862 6.576 -1.813 1.00 95.69 75 ILE A CA 1
ATOM 610 C C . ILE A 1 75 ? 1.049 5.759 -3.091 1.00 95.69 75 ILE A C 1
ATOM 612 O O . ILE A 1 75 ? 2.145 5.734 -3.639 1.00 95.69 75 ILE A O 1
ATOM 616 N N . ALA A 1 76 ? 0.017 5.087 -3.599 1.00 94.50 76 ALA A N 1
ATOM 617 C CA . ALA A 1 76 ? 0.117 4.330 -4.842 1.00 94.50 76 ALA A CA 1
ATOM 618 C C . ALA A 1 76 ? 0.403 5.249 -6.040 1.00 94.50 76 ALA A C 1
ATOM 620 O O . ALA A 1 76 ? 1.171 4.878 -6.928 1.00 94.50 76 ALA A O 1
ATOM 621 N N . GLU A 1 77 ? -0.170 6.453 -6.063 1.00 94.75 77 GLU A N 1
ATOM 622 C CA . GLU A 1 77 ? 0.096 7.448 -7.099 1.00 94.75 77 GLU A CA 1
ATOM 623 C C . GLU A 1 77 ? 1.527 7.999 -7.020 1.00 94.75 77 GLU A C 1
ATOM 625 O O . GLU A 1 77 ? 2.218 8.049 -8.044 1.00 94.75 77 GLU A O 1
ATOM 630 N N . SER A 1 78 ? 2.000 8.366 -5.823 1.00 92.12 78 SER A N 1
ATOM 631 C CA . SER A 1 78 ? 3.385 8.814 -5.634 1.00 92.12 78 SER A CA 1
ATOM 632 C C . SER A 1 78 ? 4.370 7.691 -5.954 1.00 92.12 78 SER A C 1
ATOM 634 O O . SER A 1 78 ? 5.265 7.881 -6.771 1.00 92.12 78 SER A O 1
ATOM 636 N N . THR A 1 79 ? 4.116 6.481 -5.456 1.00 92.69 79 THR A N 1
ATOM 637 C CA . THR A 1 79 ? 4.907 5.278 -5.754 1.00 92.69 79 THR A CA 1
ATOM 638 C C . THR A 1 79 ? 4.926 4.987 -7.250 1.00 92.69 79 THR A C 1
ATOM 640 O O . THR A 1 79 ? 5.954 4.578 -7.781 1.00 92.69 79 THR A O 1
ATOM 643 N N . ARG A 1 80 ? 3.823 5.211 -7.979 1.00 90.69 80 ARG A N 1
ATOM 644 C CA . ARG A 1 80 ? 3.792 5.031 -9.438 1.00 90.69 80 ARG A CA 1
ATOM 645 C C . ARG A 1 80 ? 4.730 6.007 -10.146 1.00 90.69 80 ARG A C 1
ATOM 647 O O . ARG A 1 80 ? 5.392 5.599 -11.102 1.00 90.69 80 ARG A O 1
ATOM 654 N N . ARG A 1 81 ? 4.783 7.266 -9.702 1.00 87.62 81 ARG A N 1
ATOM 655 C CA . ARG A 1 81 ? 5.722 8.269 -10.229 1.00 87.62 81 ARG A CA 1
ATOM 656 C C . ARG A 1 81 ? 7.163 7.930 -9.852 1.00 87.62 81 ARG A C 1
ATOM 658 O O . ARG A 1 81 ? 8.021 7.903 -10.731 1.00 87.62 81 ARG A O 1
ATOM 665 N N . ASP A 1 82 ? 7.407 7.563 -8.601 1.00 90.12 82 ASP A N 1
ATOM 666 C CA . ASP A 1 82 ? 8.736 7.188 -8.109 1.00 90.12 82 ASP A CA 1
ATOM 667 C C . ASP A 1 82 ? 9.259 5.913 -8.790 1.00 90.12 82 ASP A C 1
ATOM 669 O O . ASP A 1 82 ? 10.444 5.807 -9.110 1.00 90.12 82 ASP A O 1
ATOM 673 N N . ASN A 1 83 ? 8.368 4.977 -9.125 1.00 89.88 83 ASN A N 1
ATOM 674 C CA . ASN A 1 83 ? 8.699 3.768 -9.874 1.00 89.88 83 ASN A CA 1
ATOM 675 C C . ASN A 1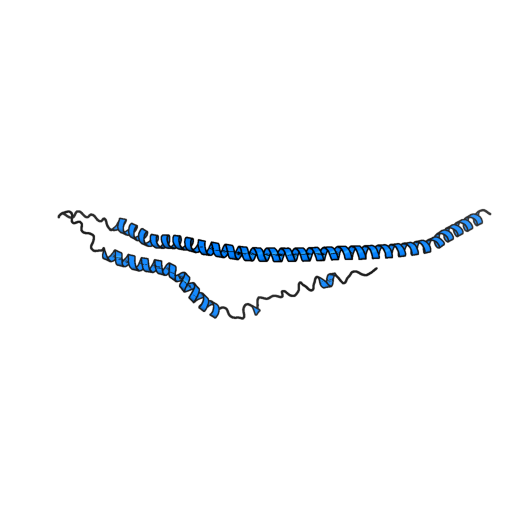 83 ? 9.199 4.082 -11.295 1.00 89.88 83 ASN A C 1
ATOM 677 O O . ASN A 1 83 ? 10.071 3.376 -11.794 1.00 89.88 83 ASN A O 1
ATOM 681 N N . ALA A 1 84 ? 8.716 5.149 -11.942 1.00 85.88 84 ALA A N 1
ATOM 682 C CA . ALA A 1 84 ? 9.254 5.566 -13.240 1.00 85.88 84 ALA A CA 1
ATOM 683 C C . ALA A 1 84 ? 10.720 6.023 -13.116 1.00 85.88 84 ALA A C 1
ATOM 685 O O . ALA A 1 84 ? 11.565 5.637 -13.924 1.00 85.88 84 ALA A O 1
ATOM 686 N N . THR A 1 85 ? 11.046 6.768 -12.057 1.00 90.12 85 THR A N 1
ATOM 687 C CA . THR A 1 85 ? 12.422 7.187 -11.747 1.00 90.12 85 THR A CA 1
ATOM 688 C C . THR A 1 85 ? 13.313 5.993 -11.390 1.00 90.12 85 THR A C 1
ATOM 690 O O . THR A 1 85 ? 14.446 5.891 -11.866 1.00 90.12 85 THR A O 1
ATOM 693 N N . MET A 1 86 ? 12.795 5.042 -10.610 1.00 88.56 86 MET A N 1
ATOM 694 C CA . MET A 1 86 ? 13.501 3.804 -10.258 1.00 88.56 86 MET A CA 1
ATOM 695 C C . MET A 1 86 ? 13.811 2.955 -11.498 1.00 88.56 86 MET A C 1
ATOM 697 O O . MET A 1 86 ? 14.920 2.429 -11.653 1.00 88.56 86 MET A O 1
ATOM 701 N N . GLN A 1 87 ? 12.850 2.860 -12.417 1.00 86.62 87 GLN A N 1
ATOM 702 C CA . GLN A 1 87 ? 13.036 2.182 -13.695 1.00 86.62 87 GLN A CA 1
ATOM 703 C C . GLN A 1 87 ? 14.062 2.899 -14.576 1.00 86.62 87 GLN A C 1
ATOM 705 O O . GLN A 1 87 ? 14.857 2.222 -15.223 1.00 86.62 87 GLN A O 1
ATOM 710 N N . ALA A 1 88 ? 14.117 4.234 -14.559 1.00 88.12 88 ALA A N 1
ATOM 711 C CA . ALA A 1 88 ? 15.109 4.996 -15.316 1.00 88.12 88 ALA A CA 1
ATOM 712 C C . ALA A 1 88 ? 16.550 4.723 -14.843 1.00 88.12 88 ALA A C 1
ATOM 714 O O . ALA A 1 88 ? 17.415 4.430 -15.666 1.00 88.12 88 ALA A O 1
ATOM 715 N N . MET A 1 89 ? 16.815 4.733 -13.532 1.00 87.06 89 MET A N 1
ATOM 716 C CA . MET A 1 89 ? 18.154 4.409 -13.007 1.00 87.06 89 MET A CA 1
ATOM 717 C C . MET A 1 89 ? 18.547 2.955 -13.280 1.00 87.06 89 MET A C 1
ATOM 719 O O . MET A 1 89 ? 19.690 2.668 -13.638 1.00 87.06 89 MET A O 1
ATOM 723 N N . THR A 1 90 ? 17.580 2.042 -13.186 1.00 87.06 90 THR A N 1
ATOM 724 C CA . THR A 1 90 ? 17.792 0.634 -13.543 1.00 87.06 90 THR A CA 1
ATOM 725 C C . THR A 1 90 ? 18.140 0.491 -15.024 1.00 87.06 90 THR A C 1
ATOM 727 O O . THR A 1 90 ? 19.078 -0.225 -15.362 1.00 87.06 90 THR A O 1
ATOM 730 N N . LEU A 1 91 ? 17.443 1.213 -15.907 1.00 83.75 91 LEU A N 1
ATOM 731 C CA . LEU A 1 91 ? 17.719 1.221 -17.342 1.00 83.75 91 LEU A CA 1
ATOM 732 C C . LEU A 1 91 ? 19.137 1.725 -17.638 1.00 83.75 91 LEU A C 1
ATOM 734 O O . LEU A 1 91 ? 19.844 1.108 -18.432 1.00 83.75 91 LEU A O 1
ATOM 738 N N . ILE A 1 92 ? 19.572 2.798 -16.970 1.00 89.06 92 ILE A N 1
ATOM 739 C CA . ILE A 1 92 ? 20.932 3.337 -17.116 1.00 89.06 92 ILE A CA 1
ATOM 740 C C . ILE A 1 92 ? 21.973 2.301 -16.672 1.00 89.06 92 ILE A C 1
ATOM 742 O O . ILE A 1 92 ? 22.922 2.046 -17.409 1.00 89.06 92 ILE A O 1
ATOM 746 N N . GLY A 1 93 ? 21.794 1.660 -15.513 1.00 87.19 93 GLY A N 1
ATOM 747 C CA . GLY A 1 93 ? 22.737 0.648 -15.018 1.00 87.19 93 GLY A CA 1
ATOM 748 C C . GLY A 1 93 ? 22.826 -0.582 -15.926 1.00 87.19 93 GLY A C 1
ATOM 749 O O . GLY A 1 93 ? 23.916 -1.062 -16.240 1.00 87.19 93 GLY A O 1
ATOM 750 N N . VAL A 1 94 ? 21.678 -1.047 -16.412 1.00 79.81 94 VAL A N 1
ATOM 751 C CA . VAL A 1 94 ? 21.572 -2.162 -17.359 1.00 79.81 94 VAL A CA 1
ATOM 752 C C . VAL A 1 94 ? 22.222 -1.817 -18.704 1.00 79.81 94 VAL A C 1
ATOM 754 O O . VAL A 1 94 ? 22.865 -2.678 -19.297 1.00 79.81 94 VAL A O 1
ATOM 757 N N . LEU A 1 95 ? 22.128 -0.565 -19.160 1.00 78.50 95 LEU A N 1
ATOM 758 C CA . LEU A 1 95 ? 22.815 -0.080 -20.361 1.00 78.50 95 LEU A CA 1
ATOM 759 C C . LEU A 1 95 ? 24.334 0.052 -20.161 1.00 78.50 95 LEU A C 1
ATOM 761 O O . LEU A 1 95 ? 25.104 -0.193 -21.090 1.00 78.50 95 LEU A O 1
ATOM 765 N N . TYR A 1 96 ? 24.773 0.423 -18.957 1.00 82.88 96 TYR A N 1
ATOM 766 C CA . TYR A 1 96 ? 26.186 0.643 -18.652 1.00 82.88 96 TYR A CA 1
ATOM 767 C C . TYR A 1 96 ? 26.973 -0.670 -18.564 1.00 82.88 96 TYR A C 1
ATOM 769 O O . TYR A 1 96 ? 28.078 -0.755 -19.089 1.00 82.88 96 TYR A O 1
ATOM 777 N N . LEU A 1 97 ? 26.385 -1.722 -17.986 1.00 79.69 97 LEU A N 1
ATOM 778 C CA . LEU A 1 97 ? 27.024 -3.035 -17.823 1.00 79.69 97 LEU A CA 1
ATOM 779 C C . LEU A 1 97 ? 27.647 -3.629 -19.105 1.00 79.69 97 LEU A C 1
ATOM 781 O O . LEU A 1 97 ? 28.829 -3.983 -19.057 1.00 79.69 97 LEU A O 1
ATOM 785 N N . PRO A 1 98 ? 26.938 -3.739 -20.250 1.00 74.69 98 PRO A N 1
ATOM 786 C CA . PRO A 1 98 ? 27.547 -4.244 -21.475 1.00 74.69 98 PRO A CA 1
ATOM 787 C C . PRO A 1 98 ? 28.644 -3.295 -21.971 1.00 74.69 98 PRO A C 1
ATOM 789 O O . PRO A 1 98 ? 29.729 -3.759 -22.310 1.00 74.69 98 PRO A O 1
ATOM 792 N N . GLY A 1 99 ? 28.417 -1.977 -21.940 1.00 75.06 99 GLY A N 1
ATOM 793 C CA . GLY A 1 99 ? 29.398 -0.976 -22.374 1.00 75.06 99 GLY A CA 1
ATOM 794 C C . GLY A 1 99 ? 30.702 -1.010 -21.570 1.00 75.06 99 GLY A C 1
ATOM 795 O O . GLY A 1 99 ? 31.787 -0.985 -22.153 1.00 75.06 99 GLY A O 1
ATOM 796 N N . THR A 1 100 ? 30.621 -1.134 -20.243 1.00 81.50 100 THR A N 1
ATOM 797 C CA . THR A 1 100 ? 31.790 -1.245 -19.357 1.00 81.50 100 THR A CA 1
ATOM 798 C C . THR A 1 100 ? 32.529 -2.565 -19.552 1.00 81.50 100 THR A C 1
ATOM 800 O O . THR A 1 100 ? 33.758 -2.569 -19.602 1.00 81.50 100 THR A O 1
ATOM 803 N N . PHE A 1 101 ? 31.807 -3.678 -19.715 1.00 78.19 101 PHE A N 1
ATOM 804 C CA . PHE A 1 101 ? 32.410 -4.986 -19.989 1.00 78.19 101 PHE A CA 1
ATOM 805 C C . PHE A 1 101 ? 33.209 -4.977 -21.299 1.00 78.19 101 PHE A C 1
ATOM 807 O O . PHE A 1 101 ? 34.348 -5.443 -21.350 1.00 78.19 101 PHE A O 1
ATOM 814 N N . ILE A 1 102 ? 32.640 -4.367 -22.340 1.00 74.38 102 ILE A N 1
ATOM 815 C CA . ILE A 1 102 ? 33.303 -4.183 -23.631 1.00 74.38 102 ILE A CA 1
ATOM 816 C C . ILE A 1 102 ? 34.527 -3.272 -23.460 1.00 74.38 102 ILE A C 1
ATOM 818 O O . ILE A 1 102 ? 35.619 -3.646 -23.873 1.00 74.38 102 ILE A O 1
ATOM 822 N N . SER A 1 103 ? 34.396 -2.130 -22.781 1.00 78.88 103 SER A N 1
ATOM 823 C CA . SER A 1 103 ? 35.528 -1.230 -22.506 1.00 78.88 103 SER A CA 1
ATOM 824 C C . SER A 1 103 ? 36.708 -1.949 -21.829 1.00 78.88 103 SER A C 1
ATOM 826 O O . SER A 1 103 ? 37.851 -1.795 -22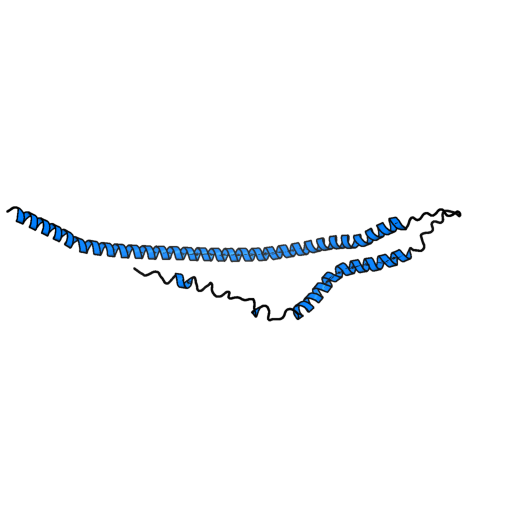.257 1.00 78.88 103 SER A O 1
ATOM 828 N N . GLY A 1 104 ? 36.444 -2.814 -20.841 1.00 81.12 104 GLY A N 1
ATOM 829 C CA . GLY A 1 104 ? 37.481 -3.600 -20.160 1.00 81.12 104 GLY A CA 1
ATOM 830 C C . GLY A 1 104 ? 38.157 -4.657 -21.046 1.00 81.12 104 GLY A C 1
ATOM 831 O O . GLY A 1 104 ? 39.381 -4.809 -21.011 1.00 81.12 104 GLY A O 1
ATOM 832 N N . ILE A 1 105 ? 37.390 -5.365 -21.882 1.00 74.62 105 ILE A N 1
ATOM 833 C CA . ILE A 1 105 ? 37.945 -6.352 -22.827 1.00 74.62 105 ILE A CA 1
ATOM 834 C C . ILE A 1 105 ? 38.819 -5.667 -23.880 1.00 74.62 105 ILE A C 1
ATOM 836 O O . ILE A 1 105 ? 39.911 -6.148 -24.179 1.00 74.62 105 ILE A O 1
ATOM 840 N N . PHE A 1 106 ? 38.373 -4.535 -24.423 1.00 69.69 106 PHE A N 1
ATOM 841 C CA . PHE A 1 106 ? 39.118 -3.807 -25.451 1.00 69.69 106 PHE A CA 1
ATOM 842 C C . PHE A 1 106 ? 40.329 -3.065 -24.874 1.00 69.69 106 PHE A C 1
ATOM 844 O O . PHE A 1 106 ? 41.390 -3.081 -25.491 1.00 69.69 106 PHE A O 1
ATOM 851 N N . GLY A 1 107 ? 40.230 -2.520 -23.659 1.00 71.31 107 GLY A N 1
ATOM 852 C CA . GLY A 1 107 ? 41.371 -1.922 -22.960 1.00 71.31 107 GLY A CA 1
ATOM 853 C C . GLY A 1 107 ? 42.498 -2.915 -22.646 1.00 71.31 107 GLY A C 1
ATOM 854 O O . GLY A 1 107 ? 43.648 -2.502 -22.542 1.00 71.31 107 GLY A O 1
ATOM 855 N N . SER A 1 108 ? 42.189 -4.214 -22.539 1.00 62.94 108 SER A N 1
ATOM 856 C CA . SER A 1 108 ? 43.170 -5.277 -22.266 1.00 62.94 108 SER A CA 1
ATOM 857 C C . SER A 1 108 ? 43.648 -6.044 -23.507 1.00 62.94 108 SER A C 1
ATOM 859 O O . SER A 1 108 ? 44.773 -6.529 -23.500 1.00 62.94 108 SER A O 1
ATOM 861 N N . ASN A 1 109 ? 42.839 -6.157 -24.572 1.00 58.47 109 ASN A N 1
ATOM 862 C CA . ASN A 1 109 ? 43.166 -6.975 -25.755 1.00 58.47 109 ASN A CA 1
ATOM 863 C C . ASN A 1 109 ? 43.582 -6.179 -27.004 1.00 58.47 109 ASN A C 1
ATOM 865 O O . ASN A 1 109 ? 44.080 -6.780 -27.953 1.00 58.47 109 ASN A O 1
ATOM 869 N N . PHE A 1 110 ? 43.347 -4.863 -27.065 1.00 56.69 110 PHE A N 1
ATOM 870 C CA . PHE A 1 110 ? 43.554 -4.092 -28.302 1.00 56.69 110 PHE A CA 1
ATOM 871 C C . PHE A 1 110 ? 44.943 -3.440 -28.423 1.00 56.69 110 PHE A C 1
ATOM 873 O O . PHE A 1 110 ? 45.299 -2.962 -29.497 1.00 56.69 110 PHE A O 1
ATOM 880 N N . PHE A 1 111 ? 45.745 -3.450 -27.356 1.00 55.72 111 PHE A N 1
ATOM 881 C CA . PHE A 1 111 ? 47.118 -2.941 -27.358 1.00 55.72 111 PHE A CA 1
ATOM 882 C C . PHE A 1 111 ? 48.128 -4.092 -27.401 1.00 55.72 111 PHE A C 1
ATOM 884 O O . PHE A 1 111 ? 48.798 -4.364 -26.411 1.00 55.72 111 PHE A O 1
ATOM 891 N N . ASP A 1 112 ? 48.253 -4.767 -28.544 1.00 55.38 112 ASP A N 1
ATOM 892 C CA . ASP A 1 112 ? 49.432 -5.595 -28.820 1.00 55.38 112 ASP A CA 1
ATOM 893 C C . ASP A 1 1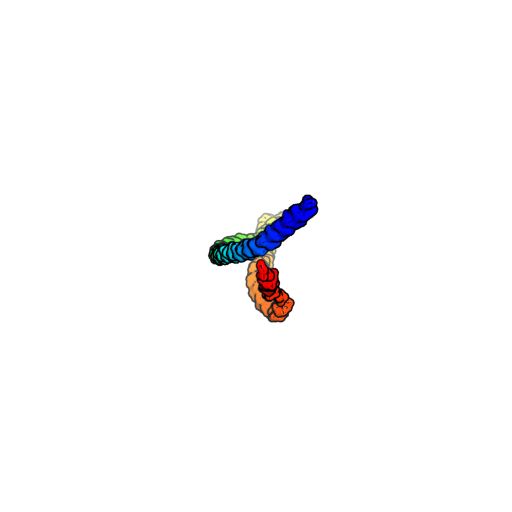12 ? 50.346 -4.818 -29.776 1.00 55.38 112 ASP A C 1
ATOM 895 O O . ASP A 1 112 ? 50.213 -4.865 -31.000 1.00 55.38 112 ASP A O 1
ATOM 899 N N . TYR A 1 113 ? 51.212 -3.985 -29.195 1.00 52.34 113 TYR A N 1
ATOM 900 C CA . TYR A 1 113 ? 52.242 -3.252 -29.926 1.00 52.34 113 TYR A CA 1
ATOM 901 C C . TYR A 1 113 ? 53.410 -4.212 -30.161 1.00 52.34 113 TYR A C 1
ATOM 903 O O . TYR A 1 113 ? 54.325 -4.290 -29.345 1.00 52.34 113 TYR A O 1
ATOM 911 N N . SER A 1 114 ? 53.373 -4.977 -31.252 1.00 49.69 114 SER A N 1
ATOM 912 C CA . SER A 1 114 ? 54.507 -5.812 -31.657 1.00 49.69 114 SER A CA 1
ATOM 913 C C . SER A 1 114 ? 55.417 -5.011 -32.601 1.00 49.69 114 SER A C 1
ATOM 915 O O . SER A 1 114 ? 55.044 -4.810 -33.759 1.00 49.69 114 SER A O 1
ATOM 917 N N . PRO A 1 115 ? 56.606 -4.542 -32.168 1.00 49.31 115 PRO A N 1
ATOM 918 C CA . PRO A 1 115 ? 57.543 -3.822 -33.026 1.00 49.31 115 PRO A CA 1
ATOM 919 C C . PRO A 1 115 ? 58.260 -4.813 -33.958 1.00 49.31 115 PRO A C 1
ATOM 921 O O . PRO A 1 115 ? 59.391 -5.230 -33.715 1.00 49.31 115 PRO A O 1
ATOM 924 N N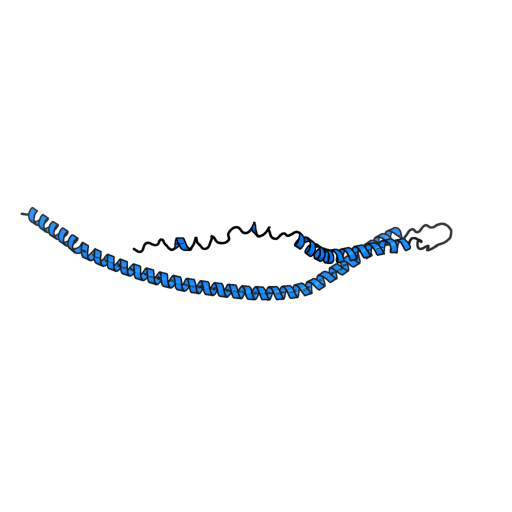 . GLY A 1 116 ? 57.587 -5.237 -35.026 1.00 50.44 116 GLY A N 1
ATOM 925 C CA . GLY A 1 116 ? 58.177 -6.059 -36.080 1.00 50.44 116 GLY A CA 1
ATOM 926 C C . GLY A 1 116 ? 58.831 -5.187 -37.150 1.00 50.44 116 GLY A C 1
ATOM 927 O O . GLY A 1 116 ? 58.115 -4.642 -37.972 1.00 50.44 116 GLY A O 1
ATOM 928 N N . SER A 1 117 ? 60.161 -5.056 -37.086 1.00 53.47 117 SER A N 1
ATOM 929 C CA . SER A 1 117 ? 61.193 -4.548 -38.028 1.00 53.47 117 SER A CA 1
ATOM 930 C C . SER A 1 117 ? 60.914 -3.580 -39.205 1.00 53.47 117 SER A C 1
ATOM 932 O O . SER A 1 117 ? 61.896 -3.082 -39.741 1.00 53.47 117 SER A O 1
ATOM 934 N N . ASN A 1 118 ? 59.689 -3.258 -39.627 1.00 51.91 118 ASN A N 1
ATOM 935 C CA . ASN A 1 118 ? 59.398 -2.484 -40.843 1.00 51.91 118 ASN A CA 1
ATOM 936 C C . ASN A 1 118 ? 58.372 -1.355 -40.610 1.00 51.91 118 ASN A C 1
ATOM 938 O O . ASN A 1 118 ? 57.398 -1.230 -41.342 1.00 51.91 118 ASN A O 1
ATOM 942 N N . GLY A 1 119 ? 58.639 -0.483 -39.633 1.00 52.59 119 GLY A N 1
ATOM 943 C CA . GLY A 1 119 ? 57.905 0.776 -39.436 1.00 52.59 119 GLY A CA 1
ATOM 944 C C . GLY A 1 119 ? 56.710 0.686 -38.474 1.00 52.59 119 GLY A C 1
ATOM 945 O O . GLY A 1 119 ? 56.271 -0.409 -38.127 1.00 52.59 119 GLY A O 1
ATOM 946 N N . PRO A 1 120 ? 56.210 1.835 -37.975 1.00 49.53 120 PRO A N 1
ATOM 947 C CA . PRO A 1 120 ? 55.075 1.886 -37.064 1.00 49.53 120 PRO A CA 1
ATOM 948 C C . PRO A 1 120 ? 53.790 1.673 -37.866 1.00 49.53 120 PRO A C 1
ATOM 950 O O . PRO A 1 120 ? 53.043 2.614 -38.133 1.00 49.53 120 PRO A O 1
ATOM 953 N N . ASP A 1 121 ? 53.539 0.436 -38.276 1.00 49.75 121 ASP A N 1
ATOM 954 C CA . ASP A 1 121 ? 52.231 0.061 -38.783 1.00 49.75 121 ASP A CA 1
ATOM 955 C C . ASP A 1 121 ? 51.267 0.079 -37.597 1.00 49.75 121 ASP A C 1
ATOM 957 O O . ASP A 1 121 ? 51.210 -0.844 -36.783 1.00 49.75 121 ASP A O 1
ATOM 961 N N . TRP A 1 122 ? 50.501 1.167 -37.493 1.00 50.97 122 TRP A N 1
ATOM 962 C CA . TRP A 1 122 ? 49.299 1.273 -36.667 1.00 50.97 122 TRP A CA 1
ATOM 963 C C . TRP A 1 122 ? 48.228 0.331 -37.231 1.00 50.97 122 TRP A C 1
ATOM 965 O O . TRP A 1 122 ? 47.182 0.756 -37.721 1.00 50.97 122 TRP A O 1
ATOM 975 N N . ASN A 1 123 ? 48.509 -0.969 -37.235 1.00 47.44 123 ASN A N 1
ATOM 976 C CA . ASN A 1 123 ? 47.603 -1.973 -37.749 1.00 47.44 123 ASN A CA 1
ATOM 977 C C . ASN A 1 123 ? 46.573 -2.267 -36.660 1.00 47.44 123 ASN A C 1
ATOM 979 O O . ASN A 1 123 ? 46.744 -3.150 -35.821 1.00 47.44 123 ASN A O 1
ATOM 983 N N . MET A 1 124 ? 45.516 -1.458 -36.649 1.00 50.47 124 MET A N 1
ATOM 984 C CA . MET A 1 124 ? 44.277 -1.725 -35.930 1.00 50.47 124 MET A CA 1
ATOM 985 C C . MET A 1 124 ? 43.865 -3.173 -36.243 1.00 50.47 124 MET A C 1
ATOM 987 O O . MET A 1 124 ? 43.443 -3.465 -37.361 1.00 50.47 124 MET A O 1
ATOM 991 N N . SER A 1 125 ? 44.075 -4.089 -35.290 1.00 54.47 125 SER A N 1
ATOM 992 C CA . SER A 1 125 ? 43.958 -5.538 -35.496 1.00 54.47 125 SER A CA 1
ATOM 993 C C . SER A 1 125 ? 42.689 -5.883 -36.282 1.00 54.47 125 SER A C 1
ATOM 995 O O . SER A 1 125 ? 41.585 -5.485 -35.901 1.00 54.47 125 SER A O 1
ATOM 997 N N . SER A 1 126 ? 42.825 -6.657 -37.366 1.00 55.72 126 SER A N 1
ATOM 998 C CA . SER A 1 126 ? 41.739 -7.065 -38.283 1.00 55.72 126 SER A CA 1
ATOM 999 C C . SER A 1 126 ? 40.568 -7.807 -37.609 1.00 55.72 126 SER A C 1
ATOM 1001 O O . SER A 1 126 ? 39.566 -8.131 -38.244 1.00 55.72 126 SER A O 1
ATOM 1003 N N . LYS A 1 127 ? 40.656 -8.042 -36.297 1.00 60.12 127 LYS A N 1
ATOM 1004 C CA . LYS A 1 127 ? 39.634 -8.623 -35.423 1.00 60.12 127 LYS A CA 1
ATOM 1005 C C . LYS A 1 127 ? 38.581 -7.621 -34.933 1.00 60.12 127 LYS A C 1
ATOM 1007 O O . LYS A 1 127 ? 37.749 -7.994 -34.111 1.00 60.12 127 LYS A O 1
ATOM 1012 N N . PHE A 1 128 ? 38.542 -6.391 -35.454 1.00 64.56 128 PHE A N 1
ATOM 1013 C CA . PHE A 1 128 ? 37.473 -5.418 -35.165 1.00 64.56 128 PHE A CA 1
ATOM 1014 C C . PHE A 1 128 ? 36.058 -5.977 -35.425 1.00 64.56 128 PHE A C 1
ATOM 1016 O O . PHE A 1 128 ? 35.100 -5.564 -34.786 1.00 64.56 128 PHE A O 1
ATOM 1023 N N . TRP A 1 129 ? 35.901 -6.982 -36.294 1.00 68.25 129 TRP A N 1
ATOM 1024 C CA . TRP A 1 129 ? 34.609 -7.649 -36.503 1.00 68.25 129 TRP A CA 1
ATOM 1025 C C . TRP A 1 129 ? 34.132 -8.469 -35.287 1.00 68.25 129 TRP A C 1
ATOM 1027 O O . TRP A 1 129 ? 32.931 -8.581 -35.043 1.00 68.25 129 TRP A O 1
ATOM 1037 N N . VAL A 1 130 ? 35.059 -8.975 -34.462 1.00 69.94 130 VAL A N 1
ATOM 1038 C CA . VAL A 1 130 ? 34.746 -9.708 -33.222 1.00 69.94 130 VAL A CA 1
ATOM 1039 C C . VAL A 1 130 ? 34.105 -8.787 -32.176 1.00 69.94 130 VAL A C 1
ATOM 1041 O O . VAL A 1 130 ? 33.299 -9.258 -31.379 1.00 69.94 130 VAL A O 1
ATOM 1044 N N . TYR A 1 131 ? 34.372 -7.471 -32.229 1.00 69.81 131 TYR A N 1
ATOM 1045 C CA . TYR A 1 131 ? 33.632 -6.468 -31.452 1.00 69.81 131 TYR A CA 1
ATOM 1046 C C . TYR A 1 131 ? 32.137 -6.616 -31.717 1.00 69.81 131 TYR A C 1
ATOM 1048 O O . TYR A 1 131 ? 31.394 -6.985 -30.816 1.00 69.81 131 TYR A O 1
ATOM 1056 N N . TRP A 1 132 ? 31.710 -6.433 -32.968 1.00 73.06 132 TRP A N 1
ATOM 1057 C CA . TRP A 1 132 ? 30.300 -6.505 -33.353 1.00 73.06 132 TRP A CA 1
ATOM 1058 C C . TRP A 1 132 ? 29.690 -7.886 -33.095 1.00 73.06 132 TRP A C 1
ATOM 1060 O O . TRP A 1 132 ? 28.540 -7.978 -32.665 1.00 73.06 132 TRP A O 1
ATOM 1070 N N . ALA A 1 133 ? 30.470 -8.955 -33.272 1.00 76.12 133 ALA A N 1
ATOM 1071 C CA . ALA A 1 133 ? 30.021 -10.320 -33.011 1.00 76.12 133 ALA A CA 1
ATOM 1072 C C . ALA A 1 133 ? 29.723 -10.603 -31.527 1.00 76.12 133 ALA A C 1
ATOM 1074 O O . ALA A 1 133 ? 28.902 -11.469 -31.244 1.00 76.12 133 ALA A O 1
ATOM 1075 N N . VAL A 1 134 ? 30.351 -9.892 -30.584 1.00 72.69 134 VAL A N 1
ATOM 1076 C CA . VAL A 1 134 ? 30.132 -10.071 -29.136 1.00 72.69 134 VAL A CA 1
ATOM 1077 C C . VAL A 1 134 ? 29.219 -8.983 -28.566 1.00 72.69 134 VAL A C 1
ATOM 1079 O O . VAL A 1 134 ? 28.361 -9.270 -27.730 1.00 72.69 134 VAL A O 1
ATOM 1082 N N . THR A 1 135 ? 29.341 -7.741 -29.039 1.00 72.38 135 THR A N 1
ATOM 1083 C CA . THR A 1 135 ? 28.545 -6.607 -28.549 1.00 72.38 135 THR A CA 1
ATOM 1084 C C . THR A 1 135 ? 27.069 -6.730 -28.909 1.00 72.38 135 THR A C 1
ATOM 1086 O O . THR A 1 135 ? 26.220 -6.462 -28.058 1.00 72.38 135 THR A O 1
ATOM 1089 N N . ILE A 1 136 ? 26.738 -7.183 -30.123 1.00 79.69 136 ILE A N 1
ATOM 1090 C CA . ILE A 1 136 ? 25.348 -7.364 -30.566 1.00 79.69 136 ILE A CA 1
ATOM 1091 C C . ILE A 1 136 ? 24.608 -8.408 -29.707 1.00 79.69 136 ILE A C 1
ATOM 1093 O O . ILE A 1 136 ? 23.579 -8.054 -29.127 1.00 79.69 136 ILE A O 1
ATOM 1097 N N . PRO A 1 137 ? 25.092 -9.658 -29.541 1.00 83.12 137 PRO A N 1
ATOM 1098 C CA . PRO A 1 137 ? 24.394 -10.645 -28.719 1.00 83.12 137 PRO A CA 1
ATOM 1099 C C . PRO A 1 137 ? 24.377 -10.282 -27.234 1.00 83.12 137 PRO A C 1
ATOM 1101 O O . PRO A 1 137 ? 23.378 -10.555 -26.573 1.00 83.12 137 PRO A O 1
ATOM 1104 N N . LEU A 1 138 ? 25.417 -9.623 -26.710 1.00 77.12 138 LEU A N 1
ATOM 1105 C CA . LEU A 1 138 ? 25.415 -9.146 -25.325 1.00 77.12 138 LEU A CA 1
ATOM 1106 C C . LEU A 1 138 ? 24.354 -8.054 -25.111 1.00 77.12 138 LEU A C 1
ATOM 1108 O O . LEU A 1 138 ? 23.620 -8.095 -24.128 1.00 77.12 138 LEU A O 1
ATOM 1112 N N . THR A 1 139 ? 24.202 -7.132 -26.067 1.00 76.50 139 THR A N 1
ATOM 1113 C CA . THR A 1 139 ? 23.149 -6.100 -26.040 1.00 76.50 139 THR A CA 1
ATOM 1114 C C . THR A 1 139 ? 21.759 -6.731 -26.133 1.00 76.50 139 THR A C 1
ATOM 1116 O O . THR A 1 139 ? 20.864 -6.362 -25.373 1.00 76.50 139 THR A O 1
ATOM 1119 N N . ILE A 1 140 ? 21.582 -7.731 -27.003 1.00 79.75 140 ILE A N 1
ATOM 1120 C CA . ILE A 1 140 ? 20.332 -8.495 -27.122 1.00 79.75 140 ILE A CA 1
ATOM 1121 C C . ILE A 1 140 ? 20.024 -9.242 -25.818 1.00 79.75 140 ILE A C 1
ATOM 1123 O O . ILE A 1 140 ? 18.884 -9.204 -25.366 1.00 79.75 140 ILE A O 1
ATOM 1127 N N . LEU A 1 141 ? 21.013 -9.869 -25.174 1.00 77.69 141 LEU A N 1
ATOM 1128 C CA . LEU A 1 141 ? 20.849 -10.550 -23.883 1.00 77.69 141 LEU A CA 1
ATOM 1129 C C . LEU A 1 141 ? 20.427 -9.588 -22.772 1.00 77.69 141 LEU A C 1
ATOM 1131 O O . LEU A 1 141 ? 19.536 -9.910 -21.989 1.00 77.69 141 LEU A O 1
ATOM 1135 N N . THR A 1 142 ? 21.015 -8.397 -22.731 1.00 75.00 142 THR A N 1
ATOM 1136 C CA . THR A 1 142 ? 20.655 -7.347 -21.776 1.00 75.00 142 THR A CA 1
ATOM 1137 C C . THR A 1 142 ? 19.226 -6.834 -22.007 1.00 75.00 142 THR A C 1
ATOM 1139 O O . THR A 1 142 ? 18.450 -6.726 -21.055 1.00 75.00 142 THR A O 1
ATOM 1142 N N . PHE A 1 143 ? 18.827 -6.603 -23.263 1.00 73.56 143 PHE A N 1
ATOM 1143 C CA . PHE A 1 143 ? 17.444 -6.249 -23.614 1.00 73.56 143 PHE A CA 1
ATOM 1144 C C . PHE A 1 143 ? 16.453 -7.377 -23.291 1.00 73.56 143 PHE A C 1
ATOM 1146 O O . PHE A 1 143 ? 15.375 -7.122 -22.748 1.00 73.56 143 PHE A O 1
ATOM 1153 N N . LEU A 1 144 ? 16.821 -8.629 -23.578 1.00 74.06 144 LEU A N 1
ATOM 1154 C CA . LEU A 1 144 ? 16.035 -9.809 -23.226 1.00 74.06 144 LEU A CA 1
ATOM 1155 C C . LEU A 1 144 ? 15.886 -9.931 -21.708 1.00 74.06 144 LEU A C 1
ATOM 1157 O O . LEU A 1 144 ? 14.781 -10.176 -21.245 1.00 74.06 144 LEU A O 1
ATOM 1161 N N . SER A 1 145 ? 16.931 -9.677 -20.922 1.00 73.00 145 SER A N 1
ATOM 1162 C CA . SER A 1 145 ? 16.874 -9.700 -19.452 1.00 73.00 145 SER A CA 1
ATOM 1163 C C . SER A 1 145 ? 15.830 -8.725 -18.876 1.00 73.00 145 SER A C 1
ATOM 1165 O O . SER A 1 145 ? 15.205 -9.018 -17.859 1.00 73.00 145 SER A O 1
ATOM 1167 N N . TRP A 1 146 ? 15.553 -7.608 -19.562 1.00 67.69 146 TRP A N 1
ATOM 1168 C CA . TRP A 1 146 ? 14.498 -6.654 -19.187 1.00 67.69 146 TRP A CA 1
ATOM 1169 C C . TRP A 1 146 ? 13.107 -7.013 -19.741 1.00 67.69 146 TRP A C 1
ATOM 1171 O O . TRP A 1 146 ? 12.095 -6.855 -19.054 1.00 67.69 146 TRP A O 1
ATOM 1181 N N . ALA A 1 147 ? 13.034 -7.542 -20.964 1.00 67.44 147 ALA A N 1
ATOM 1182 C CA . ALA A 1 147 ? 11.775 -7.968 -21.580 1.00 67.44 147 ALA A CA 1
ATOM 1183 C C . ALA A 1 147 ? 11.229 -9.280 -20.980 1.00 67.44 147 ALA A C 1
ATOM 1185 O O . ALA A 1 147 ? 10.011 -9.487 -20.931 1.00 67.44 147 ALA A O 1
ATOM 1186 N N . VAL A 1 148 ? 12.112 -10.156 -20.490 1.00 67.25 148 VAL A N 1
ATOM 1187 C CA . VAL A 1 148 ? 11.780 -11.476 -19.940 1.00 67.25 148 VAL A CA 1
ATOM 1188 C C . VAL A 1 148 ? 10.873 -11.370 -18.716 1.00 67.25 148 VAL A C 1
ATOM 1190 O O . VAL A 1 148 ? 9.856 -12.044 -18.744 1.00 67.25 148 VAL A O 1
ATOM 1193 N N . PRO A 1 149 ? 11.100 -10.526 -17.693 1.00 67.50 149 PRO A N 1
ATOM 1194 C CA . PRO A 1 149 ? 10.164 -10.374 -16.577 1.00 67.50 149 PRO A CA 1
ATOM 1195 C C . PRO A 1 149 ? 8.756 -9.939 -17.013 1.00 67.50 149 PRO A C 1
ATOM 1197 O O . PRO A 1 149 ? 7.767 -10.527 -16.581 1.00 67.50 149 PRO A O 1
ATOM 1200 N N . GLY A 1 150 ? 8.640 -8.962 -17.921 1.00 72.38 150 GLY A N 1
ATOM 1201 C CA . GLY A 1 150 ? 7.341 -8.492 -18.421 1.00 72.38 150 GLY A CA 1
ATOM 1202 C C . GLY A 1 150 ? 6.595 -9.537 -19.262 1.00 72.38 150 GLY A C 1
ATOM 1203 O O . GLY A 1 150 ? 5.373 -9.682 -19.148 1.00 72.38 150 GLY A O 1
ATOM 1204 N N . TYR A 1 151 ? 7.326 -10.299 -20.078 1.00 70.75 151 TYR A N 1
ATOM 1205 C CA . TYR A 1 151 ? 6.776 -11.368 -20.915 1.00 70.75 151 TYR A CA 1
ATOM 1206 C C . TYR A 1 151 ? 6.481 -12.644 -20.105 1.00 70.75 151 TYR A C 1
ATOM 1208 O O . TYR A 1 151 ? 5.409 -13.237 -20.242 1.00 70.75 151 TYR A O 1
ATOM 1216 N N . MET A 1 152 ? 7.374 -13.009 -19.181 1.00 65.94 152 MET A N 1
ATOM 1217 C CA . MET A 1 152 ? 7.222 -14.134 -18.258 1.00 65.94 152 MET A CA 1
ATOM 1218 C C . MET A 1 152 ? 6.052 -13.921 -17.318 1.00 65.94 152 MET A C 1
ATOM 1220 O O . MET A 1 152 ? 5.272 -14.845 -17.167 1.00 65.94 152 MET A O 1
ATOM 1224 N N . VAL A 1 153 ? 5.834 -12.733 -16.747 1.00 69.19 153 VAL A N 1
ATOM 1225 C CA . VAL A 1 153 ? 4.670 -12.498 -15.870 1.00 69.19 153 VAL A CA 1
ATOM 1226 C C . VAL A 1 153 ? 3.343 -12.665 -16.627 1.00 69.19 153 VAL A C 1
ATOM 1228 O O . VAL A 1 153 ? 2.386 -13.213 -16.075 1.00 69.19 153 VAL A O 1
ATOM 1231 N N . LYS A 1 154 ? 3.269 -12.253 -17.901 1.00 71.31 154 LYS A N 1
ATOM 1232 C CA . LYS A 1 154 ? 2.077 -12.465 -18.745 1.00 71.31 154 LYS A CA 1
ATOM 1233 C C . LYS A 1 154 ? 1.842 -13.944 -19.057 1.00 71.31 154 LYS A C 1
ATOM 1235 O O . LYS A 1 154 ? 0.716 -14.418 -18.893 1.00 71.31 154 LYS A O 1
ATOM 1240 N N . LEU A 1 155 ? 2.882 -14.667 -19.472 1.00 72.31 155 LEU A N 1
ATOM 1241 C CA . LEU A 1 155 ? 2.787 -16.096 -19.785 1.00 72.31 155 LEU A CA 1
ATOM 1242 C C . LEU A 1 155 ? 2.544 -16.950 -18.531 1.00 72.31 155 LEU A C 1
ATOM 1244 O O . LEU A 1 155 ? 1.686 -17.832 -18.546 1.00 72.31 155 LEU A O 1
ATOM 1248 N N . TRP A 1 156 ? 3.212 -16.637 -17.418 1.00 70.12 156 TRP A N 1
ATOM 1249 C CA . TRP A 1 156 ? 3.000 -17.285 -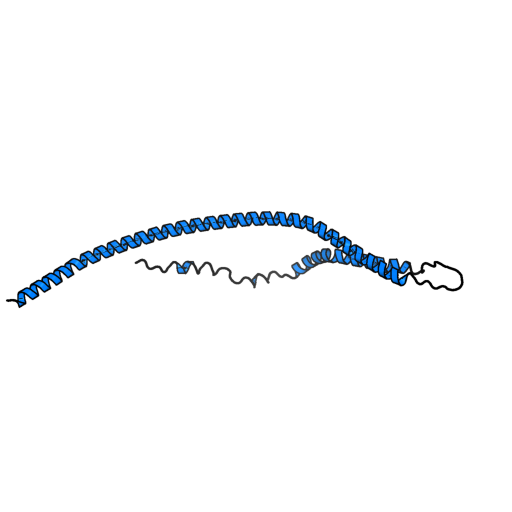16.123 1.00 70.12 156 TRP A CA 1
ATOM 1250 C C . TRP A 1 156 ? 1.590 -17.052 -15.595 1.00 70.12 156 TRP A C 1
ATOM 1252 O O . TRP A 1 156 ? 0.991 -17.992 -15.089 1.00 70.12 156 TRP A O 1
ATOM 1262 N N . LYS A 1 157 ? 1.001 -15.858 -15.755 1.00 70.25 157 LYS A N 1
ATOM 1263 C CA . LYS A 1 157 ? -0.409 -15.640 -15.385 1.00 70.25 157 LYS A CA 1
ATOM 1264 C C . LYS A 1 157 ? -1.351 -16.596 -16.123 1.00 70.25 157 LYS A C 1
ATOM 1266 O O . LYS A 1 157 ? -2.228 -17.175 -15.490 1.00 70.25 157 LYS A O 1
ATOM 1271 N N . GLN A 1 158 ? -1.160 -16.793 -17.428 1.00 66.06 158 GLN A N 1
ATOM 1272 C CA . GLN A 1 158 ? -2.000 -17.704 -18.217 1.00 66.06 158 GLN A CA 1
ATOM 1273 C C . GLN A 1 158 ? -1.760 -19.180 -17.860 1.00 66.06 158 GLN A C 1
ATOM 1275 O O . GLN A 1 158 ? -2.715 -19.949 -17.759 1.00 66.06 158 GLN A O 1
ATOM 1280 N N . ALA A 1 159 ? -0.510 -19.571 -17.599 1.00 70.06 159 ALA A N 1
ATOM 1281 C CA . ALA A 1 159 ? -0.168 -20.933 -17.186 1.00 70.06 159 ALA A CA 1
ATOM 1282 C C . ALA A 1 159 ? -0.655 -21.265 -15.760 1.00 70.06 159 ALA A C 1
ATOM 1284 O O . ALA A 1 159 ? -1.213 -22.336 -15.527 1.00 70.06 159 ALA A O 1
ATOM 1285 N N . VAL A 1 160 ? -0.513 -20.335 -14.811 1.00 67.94 160 VAL A N 1
ATOM 1286 C CA . VAL A 1 160 ? -0.912 -20.516 -13.404 1.00 67.94 160 VAL A CA 1
ATOM 1287 C C . VAL A 1 160 ? -2.430 -20.574 -13.250 1.00 67.94 160 VAL A C 1
ATOM 1289 O O . VAL A 1 160 ? -2.914 -21.381 -12.463 1.00 67.94 160 VAL A O 1
ATOM 1292 N N . ILE A 1 161 ? -3.200 -19.794 -14.019 1.00 64.94 161 ILE A N 1
ATOM 1293 C CA . ILE A 1 161 ? -4.673 -19.903 -14.031 1.00 64.94 161 ILE A CA 1
ATOM 1294 C C . ILE A 1 161 ? -5.114 -21.289 -14.525 1.00 64.94 161 ILE A C 1
ATOM 1296 O O . ILE A 1 161 ? -6.103 -21.829 -14.041 1.00 64.94 161 ILE A O 1
ATOM 1300 N N . ARG A 1 162 ? -4.349 -21.901 -15.436 1.00 65.06 162 ARG A N 1
ATOM 1301 C CA . ARG A 1 162 ? -4.613 -23.258 -15.927 1.00 65.06 162 ARG A CA 1
ATOM 1302 C C . ARG A 1 162 ? -4.282 -24.350 -14.899 1.00 65.06 162 ARG A C 1
ATOM 1304 O O . ARG A 1 162 ? -4.877 -25.419 -14.953 1.00 65.06 162 ARG A O 1
ATOM 1311 N N . ILE A 1 163 ? -3.350 -24.087 -13.978 1.00 66.50 163 ILE A N 1
ATOM 1312 C CA . ILE A 1 163 ? -2.873 -25.044 -12.960 1.00 66.50 163 ILE A CA 1
ATOM 1313 C C . ILE A 1 163 ? -3.592 -24.871 -11.611 1.00 66.50 163 ILE A C 1
ATOM 1315 O O . ILE A 1 163 ? -3.745 -25.840 -10.867 1.00 66.50 163 ILE A O 1
ATOM 1319 N N . LYS A 1 164 ? -4.073 -23.666 -11.273 1.00 59.00 164 LYS A N 1
ATOM 1320 C CA . LYS A 1 164 ? -4.800 -23.406 -10.023 1.00 59.00 164 LYS A CA 1
ATOM 1321 C C . LYS A 1 164 ? -6.242 -23.896 -10.147 1.00 59.00 164 LYS A C 1
ATOM 1323 O O . LYS A 1 164 ? -7.157 -23.139 -10.455 1.00 59.00 164 LYS A O 1
ATOM 1328 N N . SER A 1 165 ? -6.419 -25.189 -9.922 1.00 64.12 165 SER A N 1
ATOM 1329 C CA . SER A 1 165 ? -7.713 -25.853 -9.967 1.00 64.12 165 SER A CA 1
ATOM 1330 C C . SER A 1 165 ? -8.681 -25.300 -8.888 1.00 64.12 165 SER A C 1
ATOM 1332 O O . SER A 1 165 ? -8.246 -24.893 -7.804 1.00 64.12 165 SER A O 1
ATOM 1334 N N . PRO A 1 166 ? -10.004 -25.267 -9.145 1.00 61.38 166 PRO A N 1
ATOM 1335 C CA . PRO A 1 166 ? -11.023 -24.670 -8.260 1.00 61.38 166 PRO A CA 1
ATOM 1336 C C . PRO A 1 166 ? -11.237 -25.386 -6.907 1.00 61.38 166 PRO A C 1
ATOM 1338 O O . PRO A 1 166 ? -11.973 -24.912 -6.049 1.00 61.38 166 PRO A O 1
ATOM 1341 N N . ASN A 1 167 ? -10.583 -26.519 -6.680 1.00 63.44 167 ASN A N 1
ATOM 1342 C CA . ASN A 1 167 ? -10.802 -27.441 -5.563 1.00 63.44 167 ASN A CA 1
ATOM 1343 C C . ASN A 1 167 ? -9.851 -27.236 -4.365 1.00 63.44 167 ASN A C 1
ATOM 1345 O O . ASN A 1 167 ? -9.982 -27.936 -3.364 1.00 63.44 167 ASN A O 1
ATOM 1349 N N . ILE A 1 168 ? -8.930 -26.265 -4.413 1.00 61.69 168 ILE A N 1
ATOM 1350 C CA . ILE A 1 168 ? -8.040 -25.961 -3.272 1.00 61.69 168 ILE A CA 1
ATOM 1351 C C . ILE A 1 168 ? -8.779 -25.154 -2.187 1.00 61.69 168 ILE A C 1
ATOM 1353 O O . ILE A 1 168 ? -8.600 -25.403 -0.996 1.00 61.69 168 ILE A O 1
ATOM 1357 N N . TRP A 1 169 ? -9.672 -24.238 -2.575 1.00 57.47 169 TRP A N 1
ATOM 1358 C CA . TRP A 1 169 ? -10.394 -23.372 -1.630 1.00 57.47 169 TRP A CA 1
ATOM 1359 C C . TRP A 1 169 ? -11.537 -24.074 -0.891 1.00 57.47 169 TRP A C 1
ATOM 1361 O O . TRP A 1 169 ? -11.865 -23.680 0.222 1.00 57.47 169 TRP A O 1
ATOM 1371 N N . ALA A 1 170 ? -12.075 -25.165 -1.444 1.00 61.97 170 ALA A N 1
ATOM 1372 C CA . ALA A 1 170 ? -13.078 -25.995 -0.772 1.00 61.97 170 ALA A CA 1
ATOM 1373 C C . ALA A 1 170 ? -12.503 -26.809 0.407 1.00 61.97 170 ALA A C 1
ATOM 1375 O O . ALA A 1 170 ? -13.254 -27.325 1.229 1.00 61.97 170 ALA A O 1
ATOM 1376 N N . ARG A 1 171 ? -11.170 -26.933 0.501 1.00 63.34 171 ARG A N 1
ATOM 1377 C CA . ARG A 1 171 ? -10.477 -27.760 1.502 1.00 63.34 171 ARG A CA 1
ATOM 1378 C C . ARG A 1 171 ? -9.828 -26.946 2.632 1.00 63.34 171 ARG A C 1
ATOM 1380 O O . ARG A 1 171 ? -9.425 -27.532 3.630 1.00 63.34 171 ARG A O 1
ATOM 1387 N N . ILE A 1 172 ? -9.732 -25.618 2.491 1.00 61.31 172 ILE A N 1
ATOM 1388 C CA . ILE A 1 172 ? -9.012 -24.717 3.420 1.00 61.31 172 ILE A CA 1
ATOM 1389 C C . ILE A 1 172 ? -9.962 -23.738 4.135 1.00 61.31 172 ILE A C 1
ATOM 1391 O O . ILE A 1 172 ? -9.511 -22.843 4.835 1.00 61.31 172 ILE A O 1
ATOM 1395 N N . SER A 1 173 ? -11.283 -23.903 4.047 1.00 59.09 173 SER A N 1
ATOM 1396 C CA . SER A 1 173 ? -12.213 -23.162 4.909 1.00 59.09 173 SER A CA 1
ATOM 1397 C C . SER A 1 173 ? -12.646 -23.999 6.125 1.00 59.09 173 SER A C 1
ATOM 1399 O O . SER A 1 173 ? -13.766 -24.519 6.125 1.00 59.09 173 SER A O 1
ATOM 1401 N N . PRO A 1 174 ? -11.825 -24.152 7.187 1.00 59.28 174 PRO A N 1
ATOM 1402 C CA . PRO A 1 174 ? -12.352 -24.564 8.471 1.00 59.28 174 PRO A CA 1
ATOM 1403 C C . PRO A 1 174 ? -13.129 -23.380 9.065 1.00 59.28 174 PRO A C 1
ATOM 1405 O O . PRO A 1 174 ? -12.573 -22.410 9.570 1.00 59.28 174 PRO A O 1
ATOM 1408 N N . THR A 1 175 ? -14.452 -23.460 8.947 1.00 60.69 175 THR A N 1
ATOM 1409 C CA . THR A 1 175 ? -15.381 -23.168 10.049 1.00 60.69 175 THR A CA 1
ATOM 1410 C C . THR A 1 175 ? -15.205 -21.833 10.795 1.00 60.69 175 THR A C 1
ATOM 1412 O O . THR A 1 175 ? -15.241 -21.800 12.025 1.00 60.69 175 THR A O 1
ATOM 1415 N N . MET A 1 176 ? -15.124 -20.697 10.096 1.00 53.88 176 MET A N 1
ATOM 1416 C CA . MET A 1 176 ? -15.459 -19.400 10.708 1.00 53.88 176 MET A CA 1
ATOM 1417 C C . MET A 1 176 ? -16.986 -19.235 10.797 1.00 53.88 176 MET A C 1
ATOM 1419 O O . MET A 1 176 ? -17.588 -18.410 10.121 1.00 53.88 176 MET A O 1
ATOM 1423 N N . SER A 1 177 ? -17.644 -20.051 11.617 1.00 57.91 177 SER A N 1
ATOM 1424 C CA . SER A 1 177 ? -19.041 -19.806 12.021 1.00 57.91 177 SER A CA 1
ATOM 1425 C C . SER A 1 177 ? -19.332 -20.151 13.484 1.00 57.91 177 SER A C 1
ATOM 1427 O O . SER A 1 177 ? -20.404 -19.826 13.988 1.00 57.91 177 SER A O 1
ATOM 1429 N N . SER A 1 178 ? -18.376 -20.732 14.219 1.00 52.84 178 SER A N 1
ATOM 1430 C CA . SER A 1 178 ? -18.638 -21.228 15.578 1.00 52.84 178 SER A CA 1
ATOM 1431 C C . SER A 1 178 ? -18.404 -20.210 16.704 1.00 52.84 178 SER A C 1
ATOM 1433 O O . SER A 1 178 ? -18.832 -20.459 17.828 1.00 52.84 178 SER A O 1
ATOM 1435 N N . SER A 1 179 ? -17.770 -19.058 16.452 1.00 50.97 179 SER A N 1
ATOM 1436 C CA . SER A 1 179 ? -17.411 -18.111 17.528 1.00 50.97 179 SER A CA 1
ATOM 1437 C C . SER A 1 179 ? -18.455 -17.018 17.804 1.00 50.97 179 SER A C 1
ATOM 1439 O O . SER A 1 179 ? -18.189 -16.110 18.586 1.00 50.97 179 SER A O 1
ATOM 1441 N N . ARG A 1 180 ? -19.644 -17.084 17.186 1.00 54.12 180 ARG A N 1
ATOM 1442 C CA . ARG A 1 180 ? -20.775 -16.189 17.509 1.00 54.12 180 ARG A CA 1
ATOM 1443 C C . ARG A 1 180 ? -21.819 -16.854 18.424 1.00 54.12 180 ARG A C 1
ATOM 1445 O O . ARG A 1 180 ? -22.596 -16.152 19.049 1.00 54.12 180 ARG A O 1
ATOM 1452 N N . LYS A 1 181 ? -21.794 -18.189 18.574 1.00 51.44 181 LYS A N 1
ATOM 1453 C CA . LYS A 1 181 ? -22.734 -18.940 19.435 1.00 51.44 181 LYS A CA 1
ATOM 1454 C C . LYS A 1 181 ? -22.283 -19.116 20.891 1.00 51.44 181 LYS A C 1
ATOM 1456 O O . LYS A 1 181 ? -23.110 -19.409 21.743 1.00 51.44 181 LYS A O 1
ATOM 1461 N N . ALA A 1 182 ? -20.998 -18.920 21.196 1.00 51.38 182 ALA A N 1
ATOM 1462 C CA . ALA A 1 182 ? -20.487 -19.073 22.563 1.00 51.38 182 ALA A CA 1
ATOM 1463 C C . ALA A 1 182 ? -20.765 -17.852 23.465 1.00 51.38 182 ALA A C 1
ATOM 1465 O O . ALA A 1 182 ? -20.845 -17.999 24.681 1.00 51.38 182 ALA A O 1
ATOM 1466 N N . SER A 1 183 ? -20.967 -16.661 22.887 1.00 53.19 183 SER A N 1
ATOM 1467 C CA . SER A 1 183 ? -21.342 -15.471 23.667 1.00 53.19 183 SER A CA 1
ATOM 1468 C C . SER A 1 183 ? -22.819 -15.458 24.068 1.00 53.19 183 SER A C 1
ATOM 1470 O O . SER A 1 183 ? -23.159 -14.783 25.029 1.00 53.19 183 SER A O 1
ATOM 1472 N N . ASP A 1 184 ? -23.678 -16.201 23.366 1.00 52.38 184 ASP A N 1
ATOM 1473 C CA . ASP A 1 184 ? -25.130 -16.202 23.602 1.00 52.38 184 ASP A CA 1
ATOM 1474 C C . ASP A 1 184 ? -25.510 -17.135 24.769 1.00 52.38 184 ASP A C 1
ATOM 1476 O O . ASP A 1 184 ? -26.318 -16.802 25.628 1.00 52.38 184 ASP A O 1
ATOM 1480 N N . HIS A 1 185 ? -24.814 -18.270 24.914 1.00 52.25 185 HIS A N 1
ATOM 1481 C CA . HIS A 1 185 ? -25.046 -19.200 26.029 1.00 52.25 185 HIS A CA 1
ATOM 1482 C C . HIS A 1 185 ? -24.455 -18.772 27.379 1.00 52.25 185 HIS A C 1
ATOM 1484 O O . HIS A 1 185 ? -24.687 -19.451 28.380 1.00 52.25 185 HIS A O 1
ATOM 1490 N N . THR A 1 186 ? -23.721 -17.657 27.441 1.00 52.22 186 THR A N 1
ATOM 1491 C CA . THR A 1 186 ? -23.206 -17.136 28.720 1.00 52.22 186 THR A CA 1
ATOM 1492 C C . THR A 1 186 ? -24.144 -16.087 29.339 1.00 52.22 186 THR A C 1
ATOM 1494 O O . THR A 1 186 ? -23.983 -15.748 30.509 1.00 52.22 186 THR A O 1
ATOM 1497 N N . GLU A 1 187 ? -25.172 -15.621 28.615 1.00 49.88 187 GLU A N 1
ATOM 1498 C CA . GLU A 1 187 ? -26.152 -14.644 29.126 1.00 49.88 187 GLU A CA 1
ATOM 1499 C C . GLU A 1 187 ? -27.459 -15.277 29.659 1.00 49.88 187 GLU A C 1
ATOM 1501 O O . GLU A 1 187 ? -28.285 -14.576 30.237 1.00 49.88 187 GLU A O 1
ATOM 1506 N N . GLU A 1 188 ? -27.624 -16.607 29.577 1.00 51.78 188 GLU A N 1
ATOM 1507 C CA . GLU A 1 188 ? -28.827 -17.337 30.033 1.00 51.78 188 GLU A CA 1
ATOM 1508 C C . GLU A 1 188 ? -28.626 -18.109 31.358 1.00 51.78 188 GLU A C 1
ATOM 1510 O O . GLU A 1 188 ? -29.217 -19.162 31.587 1.00 51.78 188 GLU A O 1
ATOM 1515 N N . LYS A 1 189 ? -27.760 -17.637 32.261 1.00 50.19 189 LYS A N 1
ATOM 1516 C CA . LYS A 1 189 ? -27.663 -18.189 33.631 1.00 50.19 189 LYS A CA 1
ATOM 1517 C C . LYS A 1 189 ? -27.426 -17.114 34.684 1.00 50.19 189 LYS A C 1
ATOM 1519 O O . LYS A 1 189 ? -26.510 -17.210 35.495 1.00 50.19 189 LYS A O 1
ATOM 1524 N N . ILE A 1 190 ? -28.295 -16.110 34.712 1.00 54.03 190 ILE A N 1
ATOM 1525 C CA . ILE A 1 190 ? -28.504 -15.324 35.930 1.00 54.03 190 ILE A CA 1
ATOM 1526 C C . ILE A 1 190 ? -29.876 -15.726 36.483 1.00 54.03 190 ILE A C 1
ATOM 1528 O O . ILE A 1 190 ? -30.890 -15.319 35.913 1.00 54.03 190 ILE A O 1
ATOM 1532 N N . PRO A 1 191 ? -29.949 -16.559 37.540 1.00 47.06 191 PRO A N 1
ATOM 1533 C CA . PRO A 1 191 ? -31.209 -16.793 38.225 1.00 47.06 191 PRO A CA 1
ATOM 1534 C C . PRO A 1 191 ? -31.682 -15.472 38.839 1.00 47.06 191 PRO A C 1
ATOM 1536 O O . PRO A 1 191 ? -30.974 -14.844 39.622 1.00 47.06 191 PRO A O 1
ATOM 1539 N N . GLN A 1 192 ? -32.878 -15.055 38.432 1.00 49.59 192 GLN A N 1
ATOM 1540 C CA . GLN A 1 192 ? -33.639 -13.982 39.059 1.00 49.59 192 GLN A CA 1
ATOM 1541 C C . GLN A 1 192 ? -33.996 -14.421 40.488 1.00 49.59 192 GLN A C 1
ATOM 1543 O O . GLN A 1 192 ? -34.840 -15.302 40.661 1.00 49.59 192 GLN A O 1
ATOM 1548 N N . VAL A 1 193 ? -33.332 -13.828 41.485 1.00 44.53 193 VAL A N 1
ATOM 1549 C CA . VAL A 1 193 ? -33.718 -13.813 42.908 1.00 44.53 193 VAL A CA 1
ATOM 1550 C C . VAL A 1 193 ? -33.470 -12.413 43.445 1.00 44.53 193 VAL A C 1
ATOM 1552 O O . VAL A 1 193 ? -32.356 -11.893 43.208 1.00 44.53 193 VAL A O 1
#

Organism: Talaromyces rugulosus (NCBI:txid121627)

Radius of gyration: 47.25 Å; chains: 1; bounding box: 105×37×136 Å

Foldseek 3Di:
DVVVVVVVVVVVVVVVVVVVVVVVVVVVVVVVVVVVVVVVVVVVVVVVVVVVVVVVVVVVVVVVVVVVVVVVVVCVVVVVVVVVVVVVVVVVVLVVVLVVVLVVVCVPPQPPQDPDDDDRPPCRDPCVVVSVVPSVVSVVVSVCVVVVVVVVVVVVVVVVVVVPDPCPVVVPDPDPPPVVVVVVVVPPPDDDD

Secondary structure (DSSP, 8-state):
-HHHHHHHHHHHHHHHHHHHHHHHHHHHHHHHHHHHHHHHHHHHHHHHHHHHHHHHHHHHHHHHHHHHHHHHHHHHHHHHHHHHHHHHHHHHHHHHHHHHHHHHHHHHHS------SS-------TTHHHHHHHHHHHHHHHHHHHHHHHHHHHHHHHHHHHHS-TTSTTSS---TTTTSSTTTTTSS-----

pLDDT: mean 75.21, std 16.01, range [44.53, 97.31]

Sequence (193 aa):
MHHHVNYLRECERVEATTAVAPELAADRQKLHSRIQERLYIANKEIRAIKVRASTLSERLDNEIDLYNHQLSIAIAESTRRDNATMQAMTLIGVLYLPGTFISGIFGSNFFDYSPGSNGPDWNMSSKFWVYWAVTIPLTILTFLSWAVPGYMVKLWKQAVIRIKSPNIWARISPTMSSSRKASDHTEEKIPQV